Protein 3KB5 (pdb70)

Radius of gyration: 15.53 Å; Cα contacts (8 Å, |Δi|>4): 488; chains: 1; bounding box: 46×31×32 Å

Secondary structure (DSSP, 8-state):
-HHHHHHSPSBP---B-TTTS-TTEEEETTTTEEEE--S--PPP-S-TTS-SSS-EEEBS--B-SSEEEEEEE-TT-SSEEEEEEETTS--SSS---SGGGTEEEEEEETTTEEEE--SSSSPEE----SS--SEEEEEEETTTTEEEEEE--STT--EEEEEE-SPPPS-EEEEEE----TTTTT---EEE-

Foldseek 3Di:
DLVVLVVADDADDWFWDPLAAAQQKDADDRRFKIFGNPDDRDQRDPDQSHAHPFRKTWTPDKAFAAKHKWKKFQAQQAKKKWFKFAPPAGRYDDDQQEVVRGHWIWMGHRSAWIFTRYHDPDTHTWDCDDDNARMKMWMDHQVQQKIWIWRCNDVRDTHTTDMDRDHHHDIITTMIGQGDCVVVSRGDMMGID

CATH classification: 2.60.120.920

Structure (mmCIF, N/CA/C/O backbone):
data_3KB5
#
_entry.id   3KB5
#
_cell.length_a   153.747
_cell.length_b   35.937
_cell.length_c   33.200
_cell.angle_alpha   90.00
_cell.angle_beta   99.87
_cell.angle_gamma   90.00
#
_symmetry.space_group_name_H-M   'C 1 2 1'
#
loop_
_entity.id
_entity.type
_entity.pdbx_description
1 polymer 'Tripartite motif-containing protein 72'
2 water water
#
loop_
_atom_site.group_PDB
_atom_site.id
_atom_site.type_symbol
_atom_site.label_atom_id
_atom_site.label_alt_id
_atom_site.label_comp_id
_atom_site.label_asym_id
_atom_site.label_entity_id
_atom_site.label_seq_id
_atom_site.pdbx_PDB_ins_code
_atom_site.Cartn_x
_atom_site.Cartn_y
_atom_site.Cartn_z
_atom_site.occupancy
_atom_site.B_iso_or_equiv
_atom_site.auth_seq_id
_atom_site.auth_comp_id
_atom_site.auth_asym_id
_atom_site.auth_atom_id
_atom_site.pdbx_PDB_model_num
ATOM 1 N N . ARG A 1 1 ? -0.625 8.852 5.463 1.00 54.53 278 ARG A N 1
ATOM 2 C CA . ARG A 1 1 ? 0.599 8.270 6.084 1.00 54.40 278 ARG A CA 1
ATOM 3 C C . ARG A 1 1 ? 0.271 6.979 6.826 1.00 54.46 278 ARG A C 1
ATOM 4 O O . ARG A 1 1 ? 1.103 6.076 6.922 1.00 54.15 278 ARG A O 1
ATOM 12 N N . LYS A 1 2 ? -0.949 6.900 7.345 1.00 52.52 279 LYS A N 1
ATOM 13 C CA . LYS A 1 2 ? -1.398 5.727 8.081 1.00 53.03 279 LYS A CA 1
ATOM 14 C C . LYS A 1 2 ? -1.608 4.537 7.146 1.00 52.36 279 LYS A C 1
ATOM 15 O O . LYS A 1 2 ? -1.339 3.394 7.515 1.00 52.32 279 LYS A O 1
ATOM 21 N N . MET A 1 3 ? -2.090 4.811 5.936 1.00 53.90 280 MET A N 1
ATOM 22 C CA . MET A 1 3 ? -2.329 3.759 4.949 1.00 52.95 280 MET A CA 1
ATOM 23 C C . MET A 1 3 ? -1.028 3.097 4.507 1.00 51.45 280 MET A C 1
ATOM 24 O O . MET A 1 3 ? -0.921 1.870 4.495 1.00 50.63 280 MET A O 1
ATOM 29 N N . PHE A 1 4 ? -0.048 3.916 4.136 1.00 50.05 281 PHE A N 1
ATOM 30 C CA . PHE A 1 4 ? 1.250 3.410 3.702 1.00 48.17 281 PHE A CA 1
ATOM 31 C C . PHE A 1 4 ? 1.766 2.374 4.690 1.00 47.05 281 PHE A C 1
ATOM 32 O O . PHE A 1 4 ? 2.157 1.271 4.306 1.00 47.31 281 PHE A O 1
ATOM 40 N N . ARG A 1 5 ? 1.759 2.742 5.967 1.00 42.16 282 ARG A N 1
ATOM 41 C CA . ARG A 1 5 ? 2.225 1.863 7.032 1.00 41.21 282 ARG A CA 1
ATOM 42 C C . ARG A 1 5 ? 1.569 0.484 6.988 1.00 41.06 282 ARG A C 1
ATOM 43 O O . ARG A 1 5 ? 2.249 -0.537 7.096 1.00 40.20 282 ARG A O 1
ATOM 51 N N . ALA A 1 6 ? 0.250 0.458 6.819 1.00 50.27 283 ALA A N 1
ATOM 52 C CA . ALA A 1 6 ? -0.496 -0.798 6.779 1.00 50.29 283 ALA A CA 1
ATOM 53 C C . ALA A 1 6 ? -0.340 -1.570 5.472 1.00 50.23 283 ALA A C 1
ATOM 54 O O . ALA A 1 6 ? -0.413 -2.800 5.460 1.00 51.16 283 ALA A O 1
ATOM 56 N N . LEU A 1 7 ? -0.128 -0.851 4.375 1.00 44.36 284 LEU A N 1
ATOM 57 C CA . LEU A 1 7 ? 0.020 -1.482 3.069 1.00 43.06 284 LEU A CA 1
ATOM 58 C C . LEU A 1 7 ? 1.369 -2.172 2.878 1.00 41.87 284 LEU A C 1
ATOM 59 O O . LEU A 1 7 ? 1.553 -2.930 1.926 1.00 41.84 284 LEU A O 1
ATOM 64 N N . MET A 1 8 ? 2.308 -1.913 3.784 1.00 43.05 285 MET A N 1
ATOM 65 C CA . MET A 1 8 ? 3.635 -2.518 3.701 1.00 41.37 285 MET A CA 1
ATOM 66 C C . MET A 1 8 ? 3.625 -3.984 4.125 1.00 41.53 285 MET A C 1
ATOM 67 O O . MET A 1 8 ? 2.947 -4.361 5.082 1.00 43.20 285 MET A O 1
ATOM 72 N N . PRO A 1 9 ? 4.381 -4.833 3.415 1.00 36.96 286 PRO A N 1
ATOM 73 C CA . PRO A 1 9 ? 4.442 -6.258 3.748 1.00 36.74 286 PRO A CA 1
ATOM 74 C C . PRO A 1 9 ? 5.223 -6.486 5.040 1.00 36.54 286 PRO A C 1
ATOM 75 O O . PRO A 1 9 ? 5.841 -5.561 5.570 1.00 35.65 286 PRO A O 1
ATOM 79 N N . ALA A 1 10 ? 5.191 -7.717 5.542 1.00 34.52 287 ALA A N 1
ATOM 80 C CA . ALA A 1 10 ? 5.898 -8.060 6.770 1.00 34.27 287 ALA A CA 1
ATOM 81 C C . ALA A 1 10 ? 7.365 -7.648 6.666 1.00 33.21 287 ALA A C 1
ATOM 82 O O . ALA A 1 10 ? 7.968 -7.735 5.596 1.00 31.79 287 ALA A O 1
ATOM 84 N N . LEU A 1 11 ? 7.930 -7.205 7.784 1.00 31.76 288 LEU A N 1
ATOM 85 C CA . LEU A 1 11 ? 9.322 -6.767 7.834 1.00 30.37 288 LEU A CA 1
ATOM 86 C C . LEU A 1 11 ? 10.264 -7.873 7.360 1.00 29.10 288 LEU A C 1
ATOM 87 O O . LEU A 1 11 ? 10.203 -9.006 7.842 1.00 27.86 288 LEU A O 1
ATOM 92 N N . GLU A 1 12 ? 11.138 -7.541 6.415 1.00 28.16 289 GLU A N 1
ATOM 93 C CA . GLU A 1 12 ? 12.082 -8.512 5.879 1.00 27.98 289 GLU A CA 1
ATOM 94 C C . GLU A 1 12 ? 13.097 -8.916 6.944 1.00 28.36 289 GLU A C 1
ATOM 95 O O . GLU A 1 12 ? 13.583 -8.071 7.693 1.00 28.49 289 GLU A O 1
ATOM 101 N N . GLU A 1 13 ? 13.408 -10.206 7.014 1.00 31.22 290 GLU A N 1
ATOM 102 C CA . GLU A 1 13 ? 14.386 -10.699 7.976 1.00 32.05 290 GLU A CA 1
ATOM 103 C C . GLU A 1 13 ? 15.763 -10.596 7.330 1.00 29.88 290 GLU A C 1
ATOM 104 O O . GLU A 1 13 ? 16.114 -11.403 6.467 1.00 30.14 290 GLU A O 1
ATOM 110 N N . LEU A 1 14 ? 16.536 -9.595 7.738 1.00 21.78 291 LEU A N 1
ATOM 111 C CA . LEU A 1 14 ? 17.866 -9.394 7.179 1.00 19.48 291 LEU A CA 1
ATOM 112 C C . LEU A 1 14 ? 18.963 -9.412 8.235 1.00 17.05 291 LEU A C 1
ATOM 113 O O . LEU A 1 14 ? 18.722 -9.132 9.410 1.00 18.19 291 LEU A O 1
ATOM 118 N N . THR A 1 15 ? 20.172 -9.742 7.795 1.00 16.56 292 THR A N 1
ATOM 119 C CA . THR A 1 15 ? 21.340 -9.754 8.661 1.00 16.38 292 THR A CA 1
ATOM 120 C C . THR A 1 15 ? 22.523 -9.248 7.846 1.00 16.31 292 THR A C 1
ATOM 121 O O . THR A 1 15 ? 22.644 -9.540 6.656 1.00 16.97 292 THR A O 1
ATOM 125 N N . PHE A 1 16 ? 23.386 -8.465 8.481 1.00 16.62 293 PHE A N 1
ATOM 126 C CA . PHE A 1 16 ? 24.558 -7.947 7.790 1.00 16.86 293 PHE A CA 1
ATOM 127 C C . PHE A 1 16 ? 25.540 -9.093 7.549 1.00 17.57 293 PHE A C 1
ATOM 128 O O . PHE A 1 16 ? 25.807 -9.881 8.451 1.00 18.95 293 PHE A O 1
ATOM 136 N N . ASP A 1 17 ? 26.067 -9.180 6.333 1.00 17.00 294 ASP A N 1
ATOM 137 C CA . ASP A 1 17 ? 27.030 -10.221 5.966 1.00 17.66 294 ASP A CA 1
ATOM 138 C C . ASP A 1 17 ? 28.442 -9.745 6.328 1.00 17.14 294 ASP A C 1
ATOM 139 O O . ASP A 1 17 ? 29.022 -8.895 5.644 1.00 16.12 294 ASP A O 1
ATOM 144 N N . PRO A 1 18 ? 29.019 -10.294 7.408 1.00 19.42 295 PRO A N 1
ATOM 145 C CA . PRO A 1 18 ? 30.361 -9.904 7.848 1.00 20.36 295 PRO A CA 1
ATOM 146 C C . PRO A 1 18 ? 31.464 -10.073 6.806 1.00 20.98 295 PRO A C 1
ATOM 147 O O . PRO A 1 18 ? 32.416 -9.296 6.780 1.00 20.34 295 PRO A O 1
ATOM 151 N N . SER A 1 19 ? 31.338 -11.082 5.950 1.00 22.16 296 SER A N 1
ATOM 152 C CA . SER A 1 19 ? 32.360 -11.329 4.933 1.00 22.91 296 SER A CA 1
ATOM 153 C C . SER A 1 19 ? 32.369 -10.292 3.819 1.00 22.51 296 SER A C 1
ATOM 154 O O . SER A 1 19 ? 33.310 -10.233 3.031 1.00 24.41 296 SER A O 1
ATOM 157 N N . SER A 1 20 ? 31.324 -9.474 3.744 1.00 20.02 297 SER A N 1
ATOM 158 C CA . SER A 1 20 ? 31.249 -8.458 2.703 1.00 19.80 297 SER A CA 1
ATOM 159 C C . SER A 1 20 ? 31.642 -7.084 3.227 1.00 17.94 297 SER A C 1
ATOM 160 O O . SER A 1 20 ? 31.954 -6.180 2.448 1.00 16.71 297 SER A O 1
ATOM 163 N N . ALA A 1 21 ? 31.654 -6.942 4.548 1.00 17.05 298 ALA A N 1
ATOM 164 C CA . ALA A 1 21 ? 31.958 -5.661 5.181 1.00 16.94 298 ALA A CA 1
ATOM 165 C C . ALA A 1 21 ? 33.361 -5.101 4.990 1.00 17.85 298 ALA A C 1
ATOM 166 O O . ALA A 1 21 ? 34.353 -5.830 5.018 1.00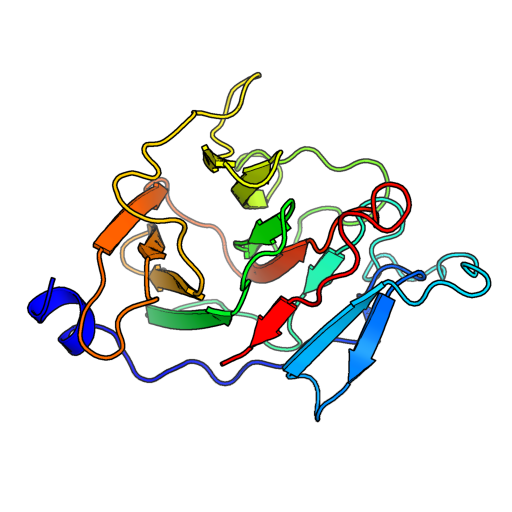 18.58 298 ALA A O 1
ATOM 168 N N . HIS A 1 22 ? 33.422 -3.786 4.800 1.00 17.76 299 HIS A N 1
ATOM 169 C CA . HIS A 1 22 ? 34.679 -3.062 4.665 1.00 18.18 299 HIS A CA 1
ATOM 170 C C . HIS A 1 22 ? 35.485 -3.438 5.913 1.00 19.00 299 HIS A C 1
ATOM 171 O O . HIS A 1 22 ? 34.916 -3.619 6.989 1.00 17.58 299 HIS A O 1
ATOM 178 N N . PRO A 1 23 ? 36.819 -3.555 5.791 1.00 19.52 300 PRO A N 1
ATOM 179 C CA . PRO A 1 23 ? 37.660 -3.924 6.938 1.00 21.89 300 PRO A CA 1
ATOM 180 C C . PRO A 1 23 ? 37.558 -3.085 8.214 1.00 20.85 300 PRO A C 1
ATOM 181 O O . PRO A 1 23 ? 37.860 -3.576 9.303 1.00 21.35 300 PRO A O 1
ATOM 185 N N . SER A 1 24 ? 37.139 -1.830 8.095 1.00 19.62 301 SER A N 1
ATOM 186 C CA . SER A 1 24 ? 37.020 -0.985 9.277 1.00 20.40 301 SER A CA 1
ATOM 187 C C . SER A 1 24 ? 35.736 -1.263 10.058 1.00 20.52 301 SER A C 1
ATOM 188 O O . SER A 1 24 ? 35.571 -0.789 11.178 1.00 21.56 301 SER A O 1
ATOM 191 N N . LEU A 1 25 ? 34.838 -2.053 9.479 1.00 21.54 302 LEU A N 1
ATOM 192 C CA . LEU A 1 25 ? 33.562 -2.339 10.127 1.00 20.86 302 LEU A CA 1
ATOM 193 C C . LEU A 1 25 ? 33.512 -3.583 10.997 1.00 21.24 302 LEU A C 1
ATOM 194 O O . LEU A 1 25 ? 34.263 -4.536 10.794 1.00 21.98 302 LEU A O 1
ATOM 199 N N . VAL A 1 26 ? 32.607 -3.559 11.970 1.00 18.95 303 VAL A N 1
ATOM 200 C CA . VAL A 1 26 ? 32.393 -4.689 12.862 1.00 19.70 303 VAL A CA 1
ATOM 201 C C . VAL A 1 26 ? 30.892 -4.919 12.962 1.00 19.72 303 VAL A C 1
ATOM 202 O O . VAL A 1 26 ? 30.125 -3.983 13.200 1.00 20.42 303 VAL A O 1
ATOM 206 N N . VAL A 1 27 ? 30.478 -6.163 12.751 1.00 19.69 304 VAL A N 1
ATOM 207 C CA . VAL A 1 27 ? 29.068 -6.534 12.812 1.00 20.57 304 VAL A CA 1
ATOM 208 C C . VAL A 1 27 ? 28.785 -7.196 14.154 1.00 20.49 304 VAL A C 1
ATOM 209 O O . VAL A 1 27 ? 29.561 -8.037 14.607 1.00 23.62 304 VAL A O 1
ATOM 213 N N . SER A 1 28 ? 27.677 -6.817 14.788 1.00 18.50 305 SER A N 1
ATOM 214 C CA . SER A 1 28 ? 27.309 -7.381 16.087 1.00 18.87 305 SER A CA 1
ATOM 215 C C . SER A 1 28 ? 25.796 -7.484 16.262 1.00 19.35 305 SER A C 1
ATOM 216 O O . SER A 1 28 ? 25.031 -7.235 15.325 1.00 18.73 305 SER A O 1
ATOM 219 N N . SER A 1 29 ? 25.373 -7.859 17.467 1.00 22.14 306 SER A N 1
ATOM 220 C CA . SER A 1 29 ? 23.953 -8.010 17.786 1.00 23.12 306 SER A CA 1
ATOM 221 C C . SER A 1 29 ? 23.248 -8.954 16.818 1.00 23.74 306 SER A C 1
ATOM 222 O O . 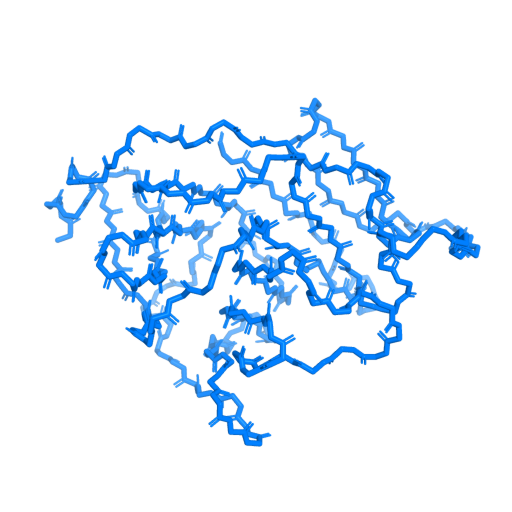SER A 1 29 ? 22.235 -8.601 16.216 1.00 21.60 306 SER A O 1
ATOM 225 N N . SER A 1 30 ? 23.794 -10.159 16.676 1.00 22.80 307 SER A N 1
ATOM 226 C CA . SER A 1 30 ? 23.223 -11.162 15.789 1.00 24.30 307 SER A CA 1
ATOM 227 C C . SER A 1 30 ? 23.018 -10.647 14.368 1.00 23.07 307 SER A C 1
ATOM 228 O O . SER A 1 30 ? 21.993 -10.920 13.743 1.00 25.30 307 SER A O 1
ATOM 231 N N . GLY A 1 31 ? 23.996 -9.896 13.870 1.00 20.83 308 GLY A N 1
ATOM 232 C CA . GLY A 1 31 ? 23.922 -9.380 12.516 1.00 18.92 308 GLY A CA 1
ATOM 233 C C . GLY A 1 31 ? 23.003 -8.199 12.276 1.00 18.40 308 GLY A C 1
ATOM 234 O O . GLY A 1 31 ? 22.715 -7.872 11.128 1.00 16.87 308 GLY A O 1
ATOM 235 N N . ARG A 1 32 ? 22.539 -7.555 13.342 1.00 18.13 309 ARG A N 1
ATOM 236 C CA . ARG A 1 32 ? 21.643 -6.415 13.185 1.00 17.11 309 ARG A CA 1
ATOM 237 C C . ARG A 1 32 ? 22.285 -5.063 13.473 1.00 17.86 309 ARG A C 1
ATOM 238 O O . ARG A 1 32 ? 21.621 -4.032 13.396 1.00 18.33 309 ARG A O 1
ATOM 246 N N . ARG A 1 33 ? 23.571 -5.062 13.803 1.00 17.15 310 ARG A N 1
ATOM 247 C CA . ARG A 1 33 ? 24.277 -3.813 14.080 1.00 17.44 310 ARG A CA 1
ATOM 248 C C . ARG A 1 33 ? 25.625 -3.791 13.378 1.00 17.63 310 ARG A C 1
ATOM 249 O O . ARG A 1 33 ? 26.327 -4.795 13.354 1.00 17.18 310 ARG A O 1
ATOM 257 N N . VAL A 1 34 ? 25.976 -2.651 12.791 1.00 16.20 311 VAL A N 1
ATOM 258 C CA . VAL A 1 34 ? 27.262 -2.510 12.112 1.00 15.57 311 VAL A CA 1
ATOM 259 C C . VAL A 1 34 ? 27.799 -1.104 12.355 1.00 17.35 311 VAL A C 1
ATOM 260 O O . VAL A 1 34 ? 27.034 -0.136 12.359 1.00 17.24 311 VAL A O 1
ATOM 264 N N . GLU A 1 35 ? 29.108 -0.986 12.569 1.00 16.47 312 GLU A N 1
ATOM 265 C CA . GLU A 1 35 ? 29.716 0.319 12.828 1.00 17.33 312 GLU A CA 1
ATOM 266 C C . GLU A 1 35 ? 31.217 0.264 12.610 1.00 18.84 312 GLU A C 1
ATOM 267 O O . GLU A 1 35 ? 31.801 -0.816 12.534 1.00 18.84 312 GLU A O 1
ATOM 273 N N . CYS A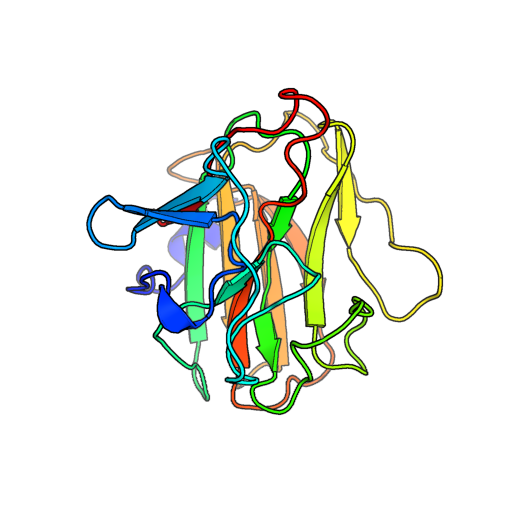 1 36 ? 31.838 1.433 12.523 1.00 22.07 313 CYS A N 1
ATOM 274 C CA . CYS A 1 36 ? 33.276 1.495 12.328 1.00 27.87 313 CYS A CA 1
ATOM 275 C C . CYS A 1 36 ? 33.990 1.219 13.639 1.00 31.39 313 CYS A C 1
ATOM 276 O O . CYS A 1 36 ? 33.679 1.825 14.665 1.00 31.39 313 CYS A O 1
ATOM 279 N N . SER A 1 37 ? 34.935 0.287 13.602 1.00 27.79 314 SER A N 1
ATOM 280 C CA . SER A 1 37 ? 35.721 -0.055 14.777 1.00 33.99 314 SER A CA 1
ATOM 281 C C . SER A 1 37 ? 37.022 0.727 14.660 1.00 36.67 314 SER A C 1
ATOM 282 O O . SER A 1 37 ? 37.877 0.395 13.838 1.00 37.95 314 SER A O 1
ATOM 285 N N . GLU A 1 38 ? 37.162 1.774 15.465 1.00 59.68 315 GLU A N 1
ATOM 286 C CA . GLU A 1 38 ? 38.367 2.593 15.431 1.00 61.53 315 GLU A CA 1
ATOM 287 C C . GLU A 1 38 ? 39.481 2.025 16.293 1.00 64.28 315 GLU A C 1
ATOM 288 O O . GLU A 1 38 ? 39.626 2.366 17.467 1.00 64.28 315 GLU A O 1
ATOM 294 N N . GLN A 1 39 ? 40.263 1.147 15.676 1.00 63.66 316 GLN A N 1
ATOM 295 C CA . GLN A 1 39 ? 41.388 0.487 16.319 1.00 67.20 316 GLN A CA 1
ATOM 296 C C . GLN A 1 39 ? 42.592 0.576 15.388 1.00 68.06 316 GLN A C 1
ATOM 297 O O . GLN A 1 39 ? 43.408 1.494 15.485 1.00 69.58 316 GLN A O 1
ATOM 303 N N . LYS A 1 40 ? 42.683 -0.390 14.481 1.00 64.54 317 LYS A N 1
ATOM 304 C CA . LYS A 1 40 ? 43.759 -0.465 13.505 1.00 64.43 317 LYS A CA 1
ATOM 305 C C . LYS A 1 40 ? 43.168 -1.078 12.240 1.00 62.43 317 LYS A C 1
ATOM 306 O O . LYS A 1 40 ? 43.143 -2.299 12.087 1.00 63.12 317 LYS A O 1
ATOM 312 N N . ALA A 1 41 ? 42.682 -0.224 11.344 1.00 56.17 318 ALA A N 1
ATOM 313 C CA . ALA A 1 41 ? 42.074 -0.670 10.094 1.00 53.28 318 ALA A CA 1
ATOM 314 C C . ALA A 1 41 ? 42.960 -1.652 9.332 1.00 50.88 318 ALA A C 1
ATOM 315 O O . ALA A 1 41 ? 43.975 -1.267 8.750 1.00 50.82 318 ALA A O 1
ATOM 317 N N . PRO A 1 42 ? 42.581 -2.940 9.325 1.00 40.73 319 PRO A N 1
ATOM 318 C CA . PRO A 1 42 ? 43.351 -3.973 8.626 1.00 38.54 319 PRO A CA 1
ATOM 319 C C . PRO A 1 42 ? 43.139 -3.916 7.114 1.00 36.37 319 PRO A C 1
ATOM 320 O O . PRO A 1 42 ? 42.185 -3.303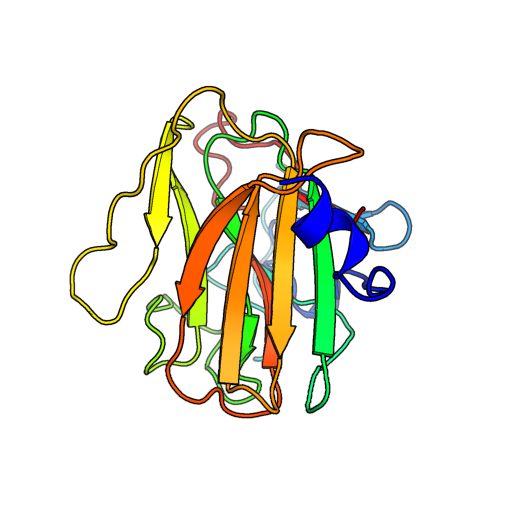 6.633 1.00 34.58 319 PRO A O 1
ATOM 324 N N . PRO A 1 43 ? 44.033 -4.552 6.343 1.00 35.26 320 PRO A N 1
ATOM 325 C CA . PRO A 1 43 ? 43.893 -4.543 4.885 1.00 33.12 320 PRO A CA 1
ATOM 326 C C . PRO A 1 43 ? 42.692 -5.379 4.448 1.00 30.42 320 PRO A C 1
ATOM 327 O O . PRO A 1 43 ? 42.285 -6.302 5.150 1.00 29.46 320 PRO A O 1
ATOM 331 N N . ALA A 1 44 ? 42.120 -5.048 3.295 1.00 32.18 321 ALA A N 1
ATOM 332 C CA . ALA A 1 44 ? 40.976 -5.793 2.785 1.00 30.31 321 ALA A CA 1
ATOM 333 C C . ALA A 1 44 ? 41.454 -7.136 2.249 1.00 29.53 321 ALA A C 1
ATOM 334 O O . ALA A 1 44 ? 42.606 -7.268 1.828 1.00 30.21 321 ALA A O 1
ATOM 336 N N . GLY A 1 45 ? 40.570 -8.128 2.273 1.00 29.31 322 GLY A N 1
ATOM 337 C CA . GLY A 1 45 ? 40.917 -9.440 1.762 1.00 29.58 322 GLY A CA 1
ATOM 338 C C . GLY A 1 45 ? 40.925 -9.431 0.245 1.00 30.25 322 GLY A C 1
ATOM 339 O O . GLY A 1 45 ? 40.713 -8.386 -0.376 1.00 30.40 322 GLY A O 1
ATOM 340 N N . GLU A 1 46 ? 41.154 -10.595 -0.355 1.00 28.94 323 GLU A N 1
ATOM 341 C CA . GLU A 1 46 ? 41.206 -10.720 -1.807 1.00 29.55 323 GLU A CA 1
ATOM 342 C C . GLU A 1 46 ? 39.879 -11.134 -2.437 1.00 29.07 323 GLU A C 1
ATOM 343 O O . GLU A 1 46 ? 39.798 -11.331 -3.649 1.00 29.51 323 GLU A O 1
ATOM 349 N N . ASP A 1 47 ? 38.848 -11.272 -1.611 1.00 28.01 324 ASP A N 1
ATOM 350 C CA . ASP A 1 47 ? 37.524 -11.650 -2.093 1.00 28.31 324 ASP A CA 1
ATOM 351 C C . ASP A 1 47 ? 36.828 -10.396 -2.616 1.00 27.93 324 ASP A C 1
ATOM 352 O O . ASP A 1 47 ? 36.681 -9.412 -1.888 1.00 25.98 324 ASP A O 1
ATOM 357 N N . PRO A 1 48 ? 36.405 -10.411 -3.891 1.00 26.59 325 PRO A N 1
ATOM 358 C CA . PRO A 1 48 ? 35.722 -9.262 -4.494 1.00 26.48 325 PRO A CA 1
ATOM 359 C C . PRO A 1 48 ? 34.354 -9.004 -3.868 1.00 25.59 325 PRO A C 1
ATOM 360 O O . PRO A 1 48 ? 33.713 -7.989 -4.147 1.00 24.46 325 PRO A O 1
ATOM 364 N N . ARG A 1 49 ? 33.909 -9.931 -3.024 1.00 22.09 326 ARG A N 1
ATOM 365 C CA . ARG A 1 49 ? 32.630 -9.793 -2.340 1.00 22.53 326 ARG A CA 1
ATOM 366 C C . ARG A 1 49 ? 32.742 -8.743 -1.237 1.00 20.49 326 ARG A C 1
ATOM 367 O O . ARG A 1 49 ? 31.734 -8.204 -0.782 1.00 19.78 326 ARG A O 1
ATOM 375 N N . GLN A 1 50 ? 33.968 -8.463 -0.807 1.00 21.11 327 GLN A N 1
ATOM 376 C CA . GLN A 1 50 ? 34.204 -7.495 0.258 1.00 19.77 327 GLN A CA 1
ATOM 377 C C . GLN A 1 50 ? 34.560 -6.101 -0.241 1.00 19.94 327 GLN A C 1
ATOM 378 O O . GLN A 1 50 ? 35.492 -5.923 -1.028 1.00 17.79 327 GLN A O 1
ATOM 384 N N . PHE A 1 51 ? 33.805 -5.109 0.219 1.00 17.32 328 PHE A N 1
ATOM 385 C CA . PHE A 1 51 ? 34.072 -3.721 -0.151 1.00 16.70 328 PHE A CA 1
ATOM 386 C C . PHE A 1 51 ? 35.435 -3.347 0.438 1.00 17.48 328 PHE A C 1
ATOM 387 O O . PHE A 1 51 ? 35.714 -3.659 1.597 1.00 17.67 328 PHE A O 1
ATOM 395 N N . ASP A 1 52 ? 36.281 -2.678 -0.345 1.00 19.76 329 ASP A N 1
ATOM 396 C CA . ASP A 1 52 ? 37.597 -2.286 0.154 1.00 20.78 329 ASP A CA 1
ATOM 397 C C . ASP A 1 52 ? 37.780 -0.770 0.261 1.00 20.78 329 ASP A C 1
ATOM 398 O O . ASP A 1 52 ? 38.622 -0.294 1.021 1.00 22.01 329 ASP A O 1
ATOM 403 N N . LYS A 1 53 ? 36.981 -0.011 -0.485 1.00 20.10 330 LYS A N 1
ATOM 404 C CA . LYS A 1 53 ? 37.064 1.449 -0.434 1.00 21.74 330 LYS A CA 1
ATOM 405 C C . LYS A 1 53 ? 35.793 2.048 0.172 1.00 21.17 330 LYS A C 1
ATOM 406 O O . LYS A 1 53 ? 35.857 2.921 1.040 1.00 22.94 330 LYS A O 1
ATOM 412 N N . ALA A 1 54 ? 34.639 1.593 -0.298 1.00 20.94 331 ALA A N 1
ATOM 413 C CA . ALA A 1 54 ? 33.375 2.079 0.241 1.00 20.12 331 ALA A CA 1
ATOM 414 C C . ALA A 1 54 ? 33.230 1.425 1.612 1.00 20.40 331 ALA A C 1
ATOM 415 O O . ALA A 1 54 ? 33.407 0.214 1.740 1.00 18.76 331 ALA A O 1
ATOM 417 N N . VAL A 1 55 ? 32.927 2.217 2.635 1.00 18.66 332 VAL A N 1
ATOM 418 C CA . VAL A 1 55 ? 32.772 1.680 3.985 1.00 18.30 332 VAL A CA 1
ATOM 419 C C . VAL A 1 55 ? 31.346 1.158 4.074 1.00 17.26 332 VAL A C 1
ATOM 420 O O . VAL A 1 55 ? 30.487 1.735 4.751 1.00 18.06 332 VAL A O 1
ATOM 424 N N . ALA A 1 56 ? 31.118 0.045 3.388 1.00 17.15 333 ALA A N 1
ATOM 425 C CA . ALA A 1 56 ? 29.795 -0.547 3.308 1.00 16.07 333 ALA A CA 1
ATOM 426 C C . ALA A 1 56 ? 29.735 -2.028 3.618 1.00 16.64 333 ALA A C 1
ATOM 427 O O . ALA A 1 56 ? 30.753 -2.684 3.852 1.00 15.88 333 ALA A O 1
ATOM 429 N N . VAL A 1 57 ? 28.511 -2.542 3.600 1.00 16.28 334 VAL A N 1
ATOM 430 C CA . VAL A 1 57 ? 28.247 -3.942 3.868 1.00 15.36 334 VAL A CA 1
ATOM 431 C C . VAL A 1 57 ? 26.905 -4.274 3.214 1.00 14.75 334 VAL A C 1
ATOM 432 O O . VAL A 1 57 ? 26.084 -3.386 3.012 1.00 14.86 334 VAL A O 1
ATOM 436 N N . VAL A 1 58 ? 26.697 -5.530 2.831 1.00 14.55 335 VAL A N 1
ATOM 437 C CA . VAL A 1 58 ? 25.407 -5.920 2.274 1.00 14.02 335 VAL A CA 1
ATOM 438 C C . VAL A 1 58 ? 24.819 -6.959 3.217 1.00 14.21 335 VAL A C 1
ATOM 439 O O . VAL A 1 58 ? 25.503 -7.446 4.116 1.00 15.62 335 VAL A O 1
ATOM 443 N N . ALA A 1 59 ? 23.544 -7.271 3.034 1.00 14.40 336 ALA A N 1
ATOM 444 C CA . ALA A 1 59 ? 22.895 -8.288 3.861 1.00 14.53 336 ALA A CA 1
ATOM 445 C C . ALA A 1 59 ? 23.251 -9.653 3.283 1.00 15.91 336 ALA A C 1
ATOM 446 O O . ALA A 1 59 ? 23.721 -9.746 2.151 1.00 17.09 336 ALA A O 1
ATOM 448 N N . HIS A 1 60 ? 23.037 -10.701 4.074 1.00 17.81 337 HIS A N 1
ATOM 449 C CA . HIS A 1 60 ? 23.286 -12.073 3.629 1.00 19.25 337 HIS A CA 1
ATOM 450 C C . HIS A 1 60 ? 22.235 -12.426 2.581 1.00 19.96 337 HIS A C 1
ATOM 451 O O . HIS A 1 60 ? 22.492 -13.208 1.658 1.00 20.68 337 HIS A O 1
ATOM 458 N N . GLN A 1 61 ? 21.043 -11.860 2.760 1.00 17.27 338 GLN A N 1
ATOM 459 C CA . GLN A 1 61 ? 19.889 -12.131 1.909 1.00 17.61 338 GLN A CA 1
ATOM 460 C C . GLN A 1 61 ? 19.808 -11.424 0.561 1.00 21.05 338 GLN A C 1
ATOM 461 O O . GLN A 1 61 ? 19.742 -10.195 0.478 1.00 20.57 338 GLN A O 1
ATOM 467 N N . GLN A 1 62 ? 19.777 -12.224 -0.497 1.00 24.65 339 GLN A N 1
ATOM 468 C CA . GLN A 1 62 ? 19.677 -11.714 -1.854 1.00 27.98 339 GLN A CA 1
ATOM 469 C C . GLN A 1 62 ? 18.191 -11.643 -2.202 1.00 28.85 339 GLN A C 1
ATOM 470 O O . GLN A 1 62 ? 17.409 -12.504 -1.793 1.00 30.15 339 GLN A O 1
ATOM 476 N N . LEU A 1 63 ? 17.795 -10.612 -2.939 1.00 21.86 340 LEU A N 1
ATOM 477 C CA . LEU A 1 63 ? 16.399 -10.451 -3.328 1.00 22.35 340 LEU A CA 1
ATOM 478 C C . LEU A 1 63 ? 16.313 -10.522 -4.850 1.00 23.66 340 LEU A C 1
ATOM 479 O O . LEU A 1 63 ? 17.084 -9.862 -5.549 1.00 21.03 340 LEU A O 1
ATOM 484 N N . SER A 1 64 ? 15.384 -11.331 -5.359 1.00 29.22 341 SER A N 1
ATOM 485 C CA . SER A 1 64 ? 15.233 -11.507 -6.803 1.00 31.03 341 SER A CA 1
ATOM 486 C C . SER A 1 64 ? 13.833 -11.244 -7.352 1.00 33.45 341 SER A C 1
ATOM 487 O O . SER A 1 64 ? 13.685 -10.846 -8.507 1.00 34.10 341 SER A O 1
ATOM 490 N N . GLU A 1 65 ? 12.806 -11.475 -6.543 1.00 26.98 342 GLU A N 1
ATOM 491 C CA . GLU A 1 65 ? 11.436 -11.240 -6.993 1.00 29.56 342 GLU A CA 1
ATOM 492 C C . GLU A 1 65 ? 10.513 -10.903 -5.831 1.00 29.04 342 GLU A C 1
ATOM 493 O O . GLU A 1 65 ? 10.912 -10.984 -4.669 1.00 28.70 342 GLU A O 1
ATOM 499 N N . GLY A 1 66 ? 9.283 -10.511 -6.154 1.00 32.54 343 GLY A N 1
ATOM 500 C CA . GLY A 1 66 ? 8.307 -10.175 -5.130 1.00 31.73 343 GLY A CA 1
ATOM 501 C C . GLY A 1 66 ? 8.466 -8.802 -4.504 1.00 31.09 343 GLY A C 1
ATOM 502 O O . GLY A 1 66 ? 9.239 -7.972 -4.984 1.00 30.29 343 GLY A O 1
ATOM 503 N N . GLU A 1 67 ? 7.717 -8.565 -3.429 1.00 33.71 344 GLU A N 1
ATOM 504 C CA . GLU A 1 67 ? 7.763 -7.298 -2.708 1.00 33.32 344 GLU A CA 1
ATOM 505 C C . GLU A 1 67 ? 8.502 -7.507 -1.390 1.00 31.98 344 GLU A C 1
ATOM 506 O O . GLU A 1 67 ? 8.388 -8.562 -0.766 1.00 31.02 344 GLU A O 1
ATOM 512 N N . HIS A 1 68 ? 9.259 -6.499 -0.971 1.00 26.95 345 HIS A N 1
ATOM 513 C CA . HIS A 1 68 ? 10.022 -6.585 0.269 1.00 24.63 345 HIS A CA 1
ATOM 514 C C . HIS A 1 68 ? 10.051 -5.234 0.967 1.00 22.08 345 HIS A C 1
ATOM 515 O O . HIS A 1 68 ? 10.023 -4.191 0.317 1.00 24.65 345 HIS A O 1
ATOM 522 N N . TYR A 1 69 ? 10.099 -5.260 2.292 1.00 20.69 346 TYR A N 1
ATOM 523 C CA . TYR A 1 69 ? 10.148 -4.037 3.083 1.00 20.01 346 TYR A CA 1
ATOM 524 C C . TYR A 1 69 ? 11.031 -4.237 4.309 1.00 20.38 346 TYR A C 1
ATOM 525 O O . TYR A 1 69 ? 10.883 -5.212 5.039 1.00 21.03 346 TYR A O 1
ATOM 534 N N . TRP A 1 70 ? 11.971 -3.326 4.527 1.00 18.30 347 TRP A N 1
ATOM 535 C CA . TRP A 1 70 ? 12.817 -3.416 5.705 1.00 18.05 347 TRP A CA 1
ATOM 536 C C . TRP A 1 70 ? 13.064 -2.021 6.254 1.00 17.16 347 TRP A C 1
ATOM 537 O O . TRP A 1 70 ? 12.854 -1.025 5.554 1.00 18.99 347 TRP A O 1
ATOM 548 N N . GLU A 1 71 ? 13.472 -1.951 7.517 1.00 16.25 348 GLU A N 1
ATOM 549 C CA . GLU A 1 71 ? 13.722 -0.667 8.158 1.00 16.17 348 GLU A CA 1
ATOM 550 C C . GLU A 1 71 ? 15.111 -0.603 8.768 1.00 14.69 348 GLU A C 1
ATOM 551 O O . GLU A 1 71 ? 15.653 -1.600 9.250 1.00 15.82 348 GLU A O 1
ATOM 557 N N . VAL A 1 72 ? 15.679 0.592 8.750 1.00 14.62 349 VAL A N 1
ATOM 558 C CA . VAL A 1 72 ? 17.008 0.800 9.288 1.00 13.94 349 VAL A CA 1
ATOM 559 C C . VAL A 1 72 ? 16.998 1.990 10.229 1.00 14.74 349 VAL A C 1
ATOM 560 O O . VAL A 1 72 ? 16.551 3.078 9.853 1.00 14.88 349 VAL A O 1
ATOM 564 N N . ASP A 1 73 ? 17.462 1.781 11.456 1.00 14.68 350 ASP A N 1
ATOM 565 C CA . ASP A 1 73 ? 17.555 2.880 12.409 1.00 14.83 350 ASP A CA 1
ATOM 566 C C . ASP A 1 73 ? 18.871 3.594 12.134 1.00 14.62 350 ASP A C 1
ATOM 567 O O . ASP A 1 73 ? 19.942 2.968 12.107 1.00 15.65 350 ASP A O 1
ATOM 572 N N . VAL A 1 74 ? 18.782 4.902 11.909 1.00 14.82 351 VAL A N 1
ATOM 573 C CA . VAL A 1 74 ? 19.961 5.713 11.640 1.00 15.08 351 VAL A CA 1
ATOM 574 C C . VAL A 1 74 ? 20.210 6.680 12.791 1.00 15.39 351 VAL A C 1
ATOM 575 O O . VAL A 1 74 ? 21.319 7.178 12.955 1.00 16.04 351 VAL A O 1
ATOM 579 N N . GLY A 1 75 ? 19.182 6.928 13.597 1.00 15.57 352 GLY A N 1
ATOM 580 C CA . GLY A 1 75 ? 19.335 7.839 14.718 1.00 16.83 352 GLY A CA 1
ATOM 581 C C . GLY A 1 75 ? 19.803 9.202 14.256 1.00 14.71 352 GLY A C 1
ATOM 582 O O . GLY A 1 75 ? 19.317 9.722 13.251 1.00 16.24 352 GLY A O 1
ATOM 583 N N . ASP A 1 76 ? 20.763 9.770 14.983 1.00 18.17 353 ASP A N 1
ATOM 584 C CA . ASP A 1 76 ? 21.305 11.080 14.648 1.00 18.46 353 ASP A CA 1
ATOM 585 C C . ASP A 1 76 ? 22.605 10.978 13.849 1.00 18.08 353 ASP A C 1
ATOM 586 O O . ASP A 1 76 ? 23.379 11.939 13.781 1.00 17.72 353 ASP A O 1
ATOM 591 N N . LYS A 1 77 ? 22.845 9.817 13.242 1.00 14.91 354 LYS A N 1
ATOM 592 C CA . LYS A 1 77 ? 24.048 9.607 12.436 1.00 15.72 354 LYS A CA 1
ATOM 593 C C . LYS A 1 77 ? 24.039 10.670 11.335 1.00 15.28 354 LYS A C 1
ATOM 594 O O . LYS A 1 77 ? 23.077 10.779 10.576 1.00 16.13 354 LYS A O 1
ATOM 600 N N . PRO A 1 78 ? 25.127 11.447 11.212 1.00 16.75 355 PRO A N 1
ATOM 601 C CA . PRO A 1 78 ? 25.178 12.502 10.195 1.00 17.76 355 PRO A CA 1
ATOM 602 C C . PRO A 1 78 ? 25.421 12.136 8.738 1.00 17.59 355 PRO A C 1
ATOM 603 O O . PRO A 1 78 ? 25.074 12.904 7.842 1.00 17.52 355 PRO A O 1
ATOM 607 N N . ARG A 1 79 ? 26.013 10.975 8.490 1.00 15.89 356 ARG A N 1
ATOM 608 C CA . ARG A 1 79 ? 26.310 10.574 7.121 1.00 16.00 356 ARG A CA 1
ATOM 609 C C . ARG A 1 79 ? 26.117 9.090 6.917 1.00 14.81 356 ARG A C 1
ATOM 610 O O . ARG A 1 79 ? 26.697 8.281 7.633 1.00 16.46 356 ARG A O 1
ATOM 618 N N . TRP A 1 80 ? 25.303 8.744 5.930 1.00 14.73 357 TRP A N 1
ATOM 619 C CA . TRP A 1 80 ? 25.027 7.349 5.619 1.00 13.63 357 TRP A CA 1
ATOM 620 C C . TRP A 1 80 ? 24.383 7.248 4.250 1.00 13.69 357 TRP A C 1
ATOM 621 O O . TRP A 1 80 ? 23.998 8.252 3.659 1.00 13.86 357 TRP A O 1
ATOM 632 N N . ALA A 1 81 ? 24.272 6.028 3.742 1.00 13.15 358 ALA A N 1
ATOM 633 C CA . ALA A 1 81 ? 23.625 5.795 2.461 1.00 12.28 358 ALA A CA 1
ATOM 634 C C . ALA A 1 81 ? 22.971 4.430 2.562 1.00 14.08 358 ALA A C 1
ATOM 635 O O . ALA A 1 81 ? 23.551 3.506 3.137 1.00 13.79 358 ALA A O 1
ATOM 637 N N . LEU A 1 82 ? 21.758 4.319 2.031 1.00 11.97 359 LEU A N 1
ATOM 638 C CA . LEU A 1 82 ? 21.003 3.077 2.092 1.00 12.44 359 LEU A CA 1
ATOM 639 C C . LEU A 1 82 ? 20.324 2.792 0.768 1.00 12.98 359 LEU A C 1
ATOM 640 O O . LEU A 1 82 ? 19.948 3.709 0.043 1.00 12.66 359 LEU A O 1
ATOM 645 N N . GLY A 1 83 ? 20.148 1.512 0.459 1.00 12.63 360 GLY A N 1
ATOM 646 C CA . GLY A 1 83 ? 19.464 1.161 -0.773 1.00 13.23 360 GLY A CA 1
ATOM 647 C C . GLY A 1 83 ? 19.759 -0.276 -1.122 1.00 14.04 360 GLY A C 1
ATOM 648 O O . GLY A 1 83 ? 19.719 -1.134 -0.249 1.00 13.05 360 GLY A O 1
ATOM 649 N N . VAL A 1 84 ? 20.028 -0.536 -2.397 1.00 13.77 361 VAL A N 1
ATOM 650 C CA . VAL A 1 84 ? 20.378 -1.889 -2.827 1.00 13.82 361 VAL A CA 1
ATOM 651 C C . VAL A 1 84 ? 21.504 -1.799 -3.831 1.00 14.97 361 VAL A C 1
ATOM 652 O O . VAL A 1 84 ? 21.732 -0.748 -4.436 1.00 14.70 361 VAL A O 1
ATOM 656 N N . ILE A 1 85 ? 22.224 -2.905 -3.983 1.00 16.70 362 ILE A N 1
ATOM 657 C CA . ILE A 1 85 ? 23.308 -2.982 -4.947 1.00 15.50 362 ILE A CA 1
ATOM 658 C C . ILE A 1 85 ? 23.054 -4.229 -5.783 1.00 16.42 362 ILE A C 1
ATOM 659 O O . ILE A 1 85 ? 22.717 -5.275 -5.244 1.00 17.87 362 ILE A O 1
ATOM 664 N N . ALA A 1 86 ? 23.177 -4.095 -7.100 1.00 16.15 363 ALA A N 1
ATOM 665 C CA . ALA A 1 86 ? 22.975 -5.228 -8.004 1.00 17.51 363 ALA A CA 1
ATOM 666 C C . ALA A 1 86 ? 24.020 -6.295 -7.698 1.00 17.57 363 ALA A C 1
ATOM 667 O O . ALA A 1 86 ? 25.159 -5.977 -7.368 1.00 18.13 363 ALA A O 1
ATOM 669 N N . ALA A 1 87 ? 23.634 -7.560 -7.822 1.00 20.04 364 ALA A N 1
ATOM 670 C CA . ALA A 1 87 ? 24.552 -8.660 -7.549 1.00 21.35 364 ALA A CA 1
ATOM 671 C C . ALA A 1 87 ? 25.767 -8.660 -8.472 1.00 22.95 364 ALA A C 1
ATOM 672 O O . ALA A 1 87 ? 26.851 -9.088 -8.076 1.00 23.52 364 ALA A O 1
ATOM 674 N N . GLU A 1 88 ? 25.586 -8.172 -9.696 1.00 25.62 365 GLU A N 1
ATOM 675 C CA . GLU A 1 88 ? 26.663 -8.124 -10.685 1.00 27.92 365 GLU A CA 1
ATOM 676 C C . GLU A 1 88 ? 27.480 -6.834 -10.616 1.00 27.09 365 GLU A C 1
ATOM 677 O O . GLU A 1 88 ? 28.435 -6.654 -11.373 1.00 26.83 365 GLU A O 1
ATOM 683 N N . ALA A 1 89 ? 27.103 -5.933 -9.715 1.00 21.42 366 ALA A N 1
ATOM 684 C CA . ALA A 1 89 ? 27.809 -4.665 -9.589 1.00 20.48 366 ALA A CA 1
ATOM 685 C C . ALA A 1 89 ? 29.151 -4.811 -8.876 1.00 20.05 366 ALA A C 1
ATOM 686 O O . ALA A 1 89 ? 29.307 -5.646 -7.978 1.00 18.68 366 ALA A O 1
ATOM 688 N N . PRO A 1 90 ? 30.147 -4.006 -9.282 1.00 20.95 367 PRO A N 1
ATOM 689 C CA . PRO A 1 90 ? 31.472 -4.061 -8.661 1.00 21.13 367 PRO A CA 1
ATOM 690 C C . PRO A 1 90 ? 31.441 -3.497 -7.243 1.00 20.46 367 PRO A C 1
ATOM 691 O O . PRO A 1 90 ? 30.741 -2.522 -6.972 1.00 21.20 367 PRO A O 1
ATOM 695 N N . ARG A 1 91 ? 32.185 -4.128 -6.339 1.00 19.37 368 ARG A N 1
ATOM 696 C CA . ARG A 1 91 ? 32.253 -3.690 -4.948 1.00 19.58 368 ARG A CA 1
ATOM 697 C C . ARG A 1 91 ? 33.660 -3.237 -4.585 1.00 19.54 368 ARG A C 1
ATOM 698 O O . ARG A 1 91 ? 33.903 -2.758 -3.475 1.00 18.90 368 ARG A O 1
ATOM 706 N N . ARG A 1 92 ? 34.589 -3.392 -5.524 1.00 21.18 369 ARG A N 1
ATOM 707 C CA . ARG A 1 92 ? 35.977 -3.021 -5.278 1.00 22.73 369 ARG A CA 1
ATOM 708 C C . ARG A 1 92 ? 36.361 -1.682 -5.898 1.00 20.76 369 ARG A C 1
ATOM 709 O O . ARG A 1 92 ? 35.896 -1.324 -6.984 1.00 22.65 369 ARG A O 1
ATOM 717 N N . GLY A 1 93 ? 37.214 -0.950 -5.192 1.00 21.09 370 GLY A N 1
ATOM 718 C CA . GLY A 1 93 ? 37.657 0.345 -5.666 1.00 23.70 370 GLY A CA 1
ATOM 719 C C . GLY A 1 93 ? 36.649 1.424 -5.332 1.00 24.58 370 GLY A C 1
ATOM 720 O O . GLY A 1 93 ? 35.659 1.167 -4.648 1.00 24.99 370 GLY A O 1
ATOM 721 N N . ARG A 1 94 ? 36.902 2.635 -5.808 1.00 27.04 371 ARG A N 1
ATOM 722 C CA . ARG A 1 94 ? 36.001 3.749 -5.563 1.00 28.83 371 ARG A CA 1
ATOM 723 C C . ARG A 1 94 ? 34.726 3.465 -6.350 1.00 27.43 371 ARG A C 1
ATOM 724 O O . ARG A 1 94 ? 34.778 3.223 -7.555 1.00 28.61 371 ARG A O 1
ATOM 732 N N . LEU A 1 95 ? 33.587 3.482 -5.669 1.00 24.96 372 LEU A N 1
ATOM 733 C CA . LEU A 1 95 ? 32.318 3.197 -6.325 1.00 24.28 372 LEU A CA 1
ATOM 734 C C . LEU A 1 95 ? 31.571 4.441 -6.783 1.00 23.48 372 LEU A C 1
ATOM 735 O O . LEU A 1 95 ? 31.701 5.512 -6.190 1.00 23.79 372 LEU A O 1
ATOM 740 N N . HIS A 1 96 ? 30.793 4.286 -7.851 1.00 20.97 373 HIS A N 1
ATOM 741 C CA . HIS A 1 96 ? 30.002 5.381 -8.399 1.00 20.56 373 HIS A CA 1
ATOM 742 C C . HIS A 1 96 ? 28.535 5.103 -8.103 1.00 18.46 373 HIS A C 1
ATOM 743 O O . HIS A 1 96 ? 27.940 4.187 -8.671 1.00 19.63 373 HIS A O 1
ATOM 750 N N . ALA A 1 97 ? 27.961 5.910 -7.216 1.00 19.61 374 ALA A N 1
ATOM 751 C CA . ALA A 1 97 ? 26.575 5.740 -6.801 1.00 18.96 374 ALA A CA 1
ATOM 752 C C . ALA A 1 97 ? 25.534 6.248 -7.790 1.00 18.41 374 ALA A C 1
ATOM 753 O O . ALA A 1 97 ? 24.939 7.311 -7.599 1.00 16.98 374 ALA A O 1
ATOM 755 N N . VAL A 1 98 ? 25.327 5.480 -8.853 1.00 17.91 375 VAL A N 1
ATOM 756 C CA . VAL A 1 98 ? 24.329 5.796 -9.865 1.00 17.15 375 VAL A CA 1
ATOM 757 C C . VAL A 1 98 ? 23.698 4.476 -10.283 1.00 18.76 375 VAL A C 1
ATOM 758 O O . VAL A 1 98 ? 24.372 3.441 -10.346 1.00 17.21 375 VAL A O 1
ATOM 762 N N . PRO A 1 99 ? 22.389 4.487 -10.561 1.00 17.95 376 PRO A N 1
ATOM 763 C CA . PRO A 1 99 ? 21.671 3.276 -10.965 1.00 18.80 376 PRO A CA 1
ATOM 764 C C . PRO A 1 99 ? 22.326 2.476 -12.091 1.00 18.11 376 PRO A C 1
ATOM 765 O O . PRO A 1 99 ? 22.363 1.242 -12.042 1.00 19.14 376 PRO A O 1
ATOM 769 N N . SER A 1 100 ? 22.838 3.172 -13.100 1.00 18.35 377 SER A N 1
ATOM 770 C CA . SER A 1 100 ? 23.463 2.489 -14.231 1.00 18.80 377 SER A CA 1
ATOM 771 C C . SER A 1 100 ? 24.596 1.559 -13.819 1.00 20.16 377 SER A C 1
ATOM 772 O O . SER A 1 100 ? 24.840 0.543 -14.479 1.00 20.80 377 SER A O 1
ATOM 775 N N . GLN A 1 101 ? 25.281 1.888 -12.728 1.00 19.26 378 GLN A N 1
ATOM 776 C CA . GLN A 1 101 ? 26.381 1.047 -12.280 1.00 20.23 378 GLN A CA 1
ATOM 777 C C . GLN A 1 101 ? 26.011 0.095 -11.150 1.00 20.95 378 GLN A C 1
ATOM 778 O O . GLN A 1 101 ? 26.882 -0.465 -10.483 1.00 22.20 378 GLN A O 1
ATOM 784 N N . GLY A 1 102 ? 24.709 -0.074 -10.936 1.00 18.53 379 GLY A N 1
ATOM 785 C CA . GLY A 1 102 ? 24.228 -1.015 -9.941 1.00 18.17 379 GLY A CA 1
ATOM 786 C C . GLY A 1 102 ? 23.942 -0.556 -8.525 1.00 16.02 379 GLY A C 1
ATOM 787 O O . GLY A 1 102 ? 23.746 -1.388 -7.642 1.00 16.98 379 GLY A O 1
ATOM 788 N N . LEU A 1 103 ? 23.906 0.750 -8.295 1.00 16.27 380 LEU A N 1
ATOM 789 C CA . LEU A 1 103 ? 23.635 1.262 -6.957 1.00 15.46 380 LEU A CA 1
ATOM 790 C C . LEU A 1 103 ? 22.417 2.167 -6.979 1.00 16.11 380 LEU A C 1
ATOM 791 O O . LEU A 1 103 ? 22.340 3.081 -7.794 1.00 16.48 380 LEU A O 1
ATOM 796 N N . TRP A 1 104 ? 21.465 1.890 -6.093 1.00 14.33 381 TRP A N 1
ATOM 797 C CA . TRP A 1 104 ? 20.231 2.676 -5.982 1.00 15.49 381 TRP A CA 1
ATOM 798 C C . TRP A 1 104 ? 20.196 3.139 -4.538 1.00 13.57 381 TRP A C 1
ATOM 799 O O . TRP A 1 104 ? 19.780 2.398 -3.649 1.00 14.35 381 TRP A O 1
ATOM 810 N N . LEU A 1 105 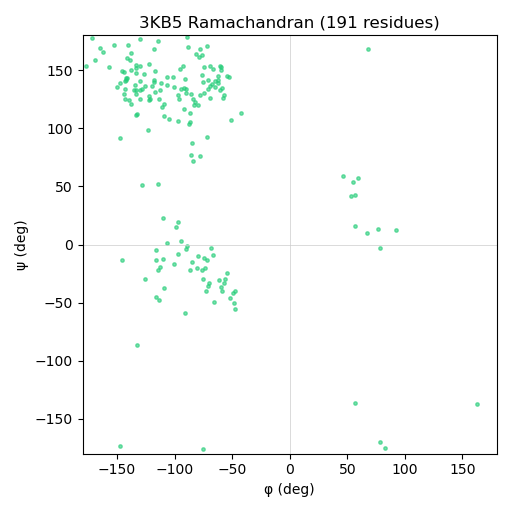? 20.622 4.377 -4.303 1.00 14.30 382 LEU A N 1
ATOM 811 C CA . LEU A 1 105 ? 20.725 4.864 -2.937 1.00 13.99 382 LEU A CA 1
ATOM 812 C C . LEU A 1 105 ? 20.109 6.195 -2.588 1.00 15.51 382 LEU A C 1
ATOM 813 O O . LEU A 1 105 ? 19.983 7.081 -3.428 1.00 14.88 382 LEU A O 1
ATOM 818 N N . LEU A 1 106 ? 19.764 6.298 -1.309 1.00 14.66 383 LEU A N 1
ATOM 819 C CA . LEU A 1 106 ? 19.262 7.514 -0.686 1.00 14.97 383 LEU A CA 1
ATOM 820 C C . LEU A 1 106 ? 20.335 7.726 0.375 1.00 14.61 383 LEU A C 1
ATOM 821 O O . LEU A 1 106 ? 20.759 6.766 1.031 1.00 15.31 383 LEU A O 1
ATOM 826 N N . GLY A 1 107 ? 20.796 8.956 0.543 1.00 14.69 384 GLY A N 1
ATOM 827 C CA . GLY A 1 107 ? 21.812 9.193 1.549 1.00 15.63 384 GLY A CA 1
ATOM 828 C C . GLY A 1 107 ? 21.610 10.486 2.304 1.00 15.21 384 GLY A C 1
ATOM 829 O O . GLY A 1 107 ? 20.748 11.299 1.953 1.00 16.71 384 GLY A O 1
ATOM 830 N N . LEU A 1 108 ? 22.402 10.662 3.351 1.00 13.55 385 LEU A N 1
ATOM 831 C CA . LEU A 1 108 ? 22.363 11.868 4.169 1.00 15.49 385 LEU A CA 1
ATOM 832 C C . LEU A 1 108 ? 23.783 12.394 4.323 1.00 15.99 385 LEU A C 1
ATOM 833 O O . LEU A 1 108 ? 24.727 11.616 4.463 1.00 14.74 385 LEU A O 1
ATOM 838 N N . ARG A 1 109 ? 23.933 13.715 4.278 1.00 19.68 386 ARG A N 1
ATOM 839 C CA . ARG A 1 109 ? 25.235 14.350 4.455 1.00 23.66 386 ARG A CA 1
ATOM 840 C C . ARG A 1 109 ? 25.079 15.502 5.436 1.00 25.91 386 ARG A C 1
ATOM 841 O O . ARG A 1 109 ? 24.024 16.130 5.490 1.00 23.29 386 ARG A O 1
ATOM 849 N N . GLU A 1 110 ? 26.122 15.763 6.219 1.00 31.34 387 GLU A N 1
ATOM 850 C CA . GLU A 1 110 ? 26.110 16.850 7.198 1.00 33.47 387 GLU A CA 1
ATOM 851 C C . GLU A 1 110 ? 24.970 16.746 8.206 1.00 34.40 387 GLU A C 1
ATOM 852 O O . GLU A 1 110 ? 24.643 17.720 8.890 1.00 35.34 387 GLU A O 1
ATOM 858 N N . GLY A 1 111 ? 24.364 15.568 8.293 1.00 34.19 388 GLY A N 1
ATOM 859 C CA . GLY A 1 111 ? 23.269 15.367 9.221 1.00 33.99 388 GLY A CA 1
ATOM 860 C C . GLY A 1 111 ? 22.023 16.162 8.879 1.00 34.29 388 GLY A C 1
ATOM 861 O O . GLY A 1 111 ? 21.084 16.216 9.674 1.00 35.73 388 GLY A O 1
ATOM 862 N N . LYS A 1 112 ? 21.992 16.776 7.701 1.00 32.23 389 LYS A N 1
ATOM 863 C CA . LYS A 1 112 ? 20.819 17.553 7.325 1.00 32.30 389 LYS A CA 1
ATOM 864 C C . LYS A 1 112 ? 20.445 17.559 5.851 1.00 28.73 389 LYS A C 1
ATOM 865 O O . LYS A 1 112 ? 19.345 17.981 5.499 1.00 30.39 389 LYS A O 1
ATOM 871 N N . ILE A 1 113 ? 21.341 17.096 4.986 1.00 21.52 390 ILE A N 1
ATOM 872 C CA . ILE A 1 113 ? 21.035 17.076 3.562 1.00 19.66 390 ILE A CA 1
ATOM 873 C C . ILE A 1 113 ? 20.715 15.670 3.077 1.00 18.55 390 ILE A C 1
ATOM 874 O O . ILE A 1 113 ? 21.601 14.822 2.986 1.00 18.11 390 ILE A O 1
ATOM 879 N N . LEU A 1 114 ? 19.440 15.439 2.782 1.00 19.33 391 LEU A N 1
ATOM 880 C CA . LEU A 1 114 ? 18.962 14.151 2.291 1.00 19.87 391 LEU A CA 1
ATOM 881 C C . LEU A 1 114 ? 19.059 14.227 0.775 1.00 19.53 391 LEU A C 1
ATOM 882 O O . LEU A 1 114 ? 18.594 15.190 0.167 1.00 20.06 391 LEU A O 1
ATOM 887 N N . GLU A 1 115 ? 19.664 13.227 0.150 1.00 18.33 392 GLU A N 1
ATOM 888 C CA . GLU A 1 115 ? 19.797 13.278 -1.297 1.00 18.58 392 GLU A CA 1
ATOM 889 C C . GLU A 1 115 ? 19.619 11.929 -1.967 1.00 17.67 392 GLU A C 1
ATOM 890 O O . GLU A 1 115 ? 20.021 10.893 -1.436 1.00 18.68 392 GLU A O 1
ATOM 896 N N . ALA A 1 116 ? 18.989 11.954 -3.132 1.00 14.85 393 ALA A N 1
ATOM 897 C CA . ALA A 1 116 ? 18.767 10.737 -3.901 1.00 14.41 393 ALA A CA 1
ATOM 898 C C . ALA A 1 116 ? 19.883 10.658 -4.930 1.00 15.77 393 ALA A C 1
ATOM 899 O O . ALA A 1 116 ? 20.155 11.618 -5.660 1.00 16.46 393 ALA A O 1
ATOM 901 N N . HIS A 1 117 ? 20.550 9.513 -4.988 1.00 15.72 394 HIS A N 1
ATOM 902 C CA . HIS A 1 117 ? 21.639 9.360 -5.933 1.00 16.29 394 HIS A CA 1
ATOM 903 C C . HIS A 1 117 ? 21.115 8.922 -7.293 1.00 17.95 394 HIS A C 1
ATOM 904 O O . HIS A 1 117 ? 21.186 7.753 -7.679 1.00 16.93 394 HIS A O 1
ATOM 911 N N . VAL A 1 118 ? 20.553 9.902 -7.993 1.00 17.36 395 VAL A N 1
ATOM 912 C CA . VAL A 1 118 ? 19.972 9.712 -9.313 1.00 18.40 395 VAL A CA 1
ATOM 913 C C . VAL A 1 118 ? 21.038 9.637 -10.395 1.00 18.82 395 VAL A C 1
ATOM 914 O O . VAL A 1 118 ? 22.208 9.941 -10.162 1.00 19.86 395 VAL A O 1
ATOM 918 N N . GLU A 1 119 ? 20.619 9.223 -11.584 1.00 18.78 396 GLU A N 1
ATOM 919 C CA . GLU A 1 119 ? 21.532 9.113 -12.716 1.00 21.21 396 GLU A CA 1
ATOM 920 C C . GLU A 1 119 ? 21.860 10.535 -13.162 1.00 24.77 396 GLU A C 1
ATOM 921 O O . GLU A 1 119 ? 21.132 11.128 -13.956 1.00 27.38 396 GLU A O 1
ATOM 927 N N . ALA A 1 120 ? 22.946 11.076 -12.622 1.00 40.12 397 ALA A N 1
ATOM 928 C CA . ALA A 1 120 ? 23.393 12.428 -12.942 1.00 44.24 397 ALA A CA 1
ATOM 929 C C . ALA A 1 120 ? 24.762 12.636 -12.308 1.00 47.06 397 ALA A C 1
ATOM 930 O O . ALA A 1 120 ? 25.273 11.748 -11.627 1.00 48.28 397 ALA A O 1
ATOM 932 N N . LYS A 1 121 ? 25.358 13.804 -12.527 1.00 55.64 398 LYS A N 1
ATOM 933 C CA . LYS A 1 121 ? 26.670 14.077 -11.955 1.00 57.92 398 LYS A CA 1
ATOM 934 C C . LYS A 1 121 ? 26.543 14.595 -10.526 1.00 56.94 398 LYS A C 1
ATOM 935 O O . LYS A 1 121 ? 27.521 14.626 -9.779 1.00 58.83 398 LYS A O 1
ATOM 941 N N . GLU A 1 122 ? 25.332 14.998 -10.150 1.00 37.70 399 GLU A N 1
ATOM 942 C CA . GLU A 1 122 ? 25.082 15.504 -8.804 1.00 34.77 399 GLU A CA 1
ATOM 943 C C . GLU A 1 122 ? 23.806 14.929 -8.196 1.00 31.10 399 GLU A C 1
ATOM 944 O O . GLU A 1 122 ? 22.754 14.895 -8.838 1.00 30.10 399 GLU A O 1
ATOM 950 N N . PRO A 1 123 ? 23.887 14.460 -6.942 1.00 30.59 400 PRO A N 1
ATOM 951 C CA . PRO A 1 123 ? 22.714 13.892 -6.273 1.00 28.08 400 PRO A CA 1
ATOM 952 C C . PRO A 1 123 ? 21.594 14.924 -6.171 1.00 27.25 400 PRO A C 1
ATOM 953 O O . PRO A 1 123 ? 21.851 16.129 -6.143 1.00 27.67 400 PRO A O 1
ATOM 957 N N . ARG A 1 124 ? 20.354 14.451 -6.116 1.00 24.83 401 ARG A N 1
ATOM 958 C CA . ARG A 1 124 ? 19.208 15.346 -6.009 1.00 25.52 401 ARG A CA 1
ATOM 959 C C . ARG A 1 124 ? 18.847 15.589 -4.547 1.00 24.55 401 ARG A C 1
ATOM 960 O O . ARG A 1 124 ? 18.473 14.661 -3.830 1.00 22.16 401 ARG A O 1
ATOM 968 N N . ALA A 1 125 ? 18.959 16.842 -4.113 1.00 25.43 402 ALA A N 1
ATOM 969 C CA . ALA A 1 125 ? 18.632 17.204 -2.738 1.00 25.50 402 ALA A CA 1
ATOM 970 C C . ALA A 1 125 ? 17.128 17.089 -2.524 1.00 27.79 402 ALA A C 1
ATOM 971 O O . ALA A 1 125 ? 16.335 17.514 -3.368 1.00 27.51 402 ALA A O 1
ATOM 973 N N . LEU A 1 126 ? 16.741 16.514 -1.393 1.00 23.32 403 LEU A N 1
ATOM 974 C CA . LEU A 1 126 ? 15.333 16.330 -1.066 1.00 27.38 403 LEU A CA 1
ATOM 975 C C . LEU A 1 126 ? 14.964 17.165 0.158 1.00 32.91 403 LEU A C 1
ATOM 976 O O . LEU A 1 126 ? 15.828 17.791 0.772 1.00 31.32 403 LEU A O 1
ATOM 981 N N . ARG A 1 127 ? 13.681 17.164 0.508 1.00 50.98 404 ARG A N 1
ATOM 982 C CA . ARG A 1 127 ? 13.205 17.898 1.678 1.00 58.47 404 ARG A CA 1
ATOM 983 C C . ARG A 1 127 ? 13.263 16.988 2.902 1.00 61.85 404 ARG A C 1
ATOM 984 O O . ARG A 1 127 ? 12.835 15.835 2.845 1.00 62.45 404 ARG A O 1
ATOM 992 N N . SER A 1 128 ? 13.792 17.512 4.006 1.00 65.00 405 SER A N 1
ATOM 993 C CA . SER A 1 128 ? 13.917 16.745 5.243 1.00 68.45 405 SER A CA 1
ATOM 994 C C . SER A 1 128 ? 12.632 16.004 5.621 1.00 70.68 405 SER A C 1
ATOM 995 O O . SER A 1 128 ? 12.646 14.787 5.802 1.00 70.88 405 SER A O 1
ATOM 998 N N . PRO A 1 129 ? 11.503 16.724 5.749 1.00 72.94 406 PRO A N 1
ATOM 999 C CA . PRO A 1 129 ? 11.341 18.169 5.573 1.00 74.43 406 PRO A CA 1
ATOM 1000 C C . PRO A 1 129 ? 11.100 18.883 6.905 1.00 75.28 406 PRO A C 1
ATOM 1001 O O . PRO A 1 129 ? 11.591 19.991 7.127 1.00 75.95 406 PRO A O 1
ATOM 1005 N N . GLU A 1 130 ? 10.343 18.233 7.786 1.00 73.45 407 GLU A N 1
ATOM 1006 C CA . GLU A 1 130 ? 10.007 18.794 9.090 1.00 73.06 407 GLU A CA 1
ATOM 1007 C C . GLU A 1 130 ? 10.995 18.424 10.192 1.00 71.21 407 GLU A C 1
ATOM 1008 O O . GLU A 1 130 ? 11.596 19.302 10.813 1.00 71.14 407 GLU A O 1
ATOM 1014 N N . ARG A 1 131 ? 11.158 17.129 10.441 1.00 67.25 408 ARG A N 1
ATOM 1015 C CA . ARG A 1 131 ? 12.075 16.676 11.478 1.00 63.66 408 ARG A CA 1
ATOM 1016 C C . ARG A 1 131 ? 12.987 15.537 11.034 1.00 59.24 408 ARG A C 1
ATOM 1017 O O . ARG A 1 131 ? 12.544 14.560 10.432 1.00 59.64 408 ARG A O 1
ATOM 1025 N N . ARG A 1 132 ? 14.268 15.693 11.348 1.00 44.46 409 ARG A N 1
ATOM 1026 C CA . ARG A 1 132 ? 15.318 14.733 11.025 1.00 38.30 409 ARG A CA 1
ATOM 1027 C C . ARG A 1 132 ? 14.855 13.291 11.267 1.00 31.44 409 ARG A C 1
ATOM 1028 O O . ARG A 1 132 ? 14.623 12.893 12.408 1.00 30.02 409 ARG A O 1
ATOM 1036 N N . PRO A 1 133 ? 14.710 12.493 10.194 1.00 30.35 410 PRO A N 1
ATOM 1037 C CA . PRO A 1 133 ? 14.274 11.096 10.330 1.00 24.32 410 PRO A CA 1
ATOM 1038 C C . PRO A 1 133 ? 15.273 10.271 11.142 1.00 20.86 410 PRO A C 1
ATOM 1039 O O . PRO A 1 133 ? 16.481 10.459 11.017 1.00 18.44 410 PRO A O 1
ATOM 1043 N N . THR A 1 134 ? 14.768 9.365 11.973 1.00 19.01 411 THR A N 1
ATOM 1044 C CA . THR A 1 134 ? 15.640 8.514 12.776 1.00 18.11 411 THR A CA 1
ATOM 1045 C C . THR A 1 134 ? 15.576 7.075 12.292 1.00 15.93 411 THR A C 1
ATOM 1046 O O . THR A 1 134 ? 16.385 6.242 12.703 1.00 15.74 411 THR A O 1
ATOM 1050 N N . ARG A 1 135 ? 14.601 6.781 11.437 1.00 16.23 412 ARG A N 1
ATOM 1051 C CA . ARG A 1 135 ? 14.432 5.435 10.894 1.00 16.16 412 ARG A CA 1
ATOM 1052 C C . ARG A 1 135 ? 13.980 5.538 9.446 1.00 16.78 412 ARG A C 1
ATOM 1053 O O . ARG A 1 135 ? 13.089 6.319 9.124 1.00 17.20 412 ARG A O 1
ATOM 1061 N N . ILE A 1 136 ? 14.607 4.750 8.577 1.00 13.42 413 ILE A N 1
ATOM 1062 C CA . ILE A 1 136 ? 14.287 4.743 7.160 1.00 13.86 413 ILE A CA 1
ATOM 1063 C C . ILE A 1 136 ? 13.655 3.421 6.748 1.00 14.93 413 ILE A C 1
ATOM 1064 O O . ILE A 1 136 ? 14.143 2.348 7.109 1.00 15.10 413 ILE A O 1
ATOM 1069 N N . GLY A 1 137 ? 12.565 3.504 5.996 1.00 16.20 414 GLY A N 1
ATOM 1070 C CA . GLY A 1 137 ? 11.909 2.303 5.520 1.00 18.13 414 GLY A CA 1
ATOM 1071 C C . GLY A 1 137 ? 12.197 2.170 4.037 1.00 18.12 414 GLY A C 1
ATOM 1072 O O . GLY A 1 137 ? 12.172 3.161 3.311 1.00 17.84 414 GLY A O 1
ATOM 1073 N N . LEU A 1 138 ? 12.497 0.953 3.591 1.00 16.41 415 LEU A N 1
ATOM 1074 C CA . LEU A 1 138 ? 12.793 0.696 2.193 1.00 16.43 415 LEU A CA 1
ATOM 1075 C C . LEU A 1 138 ? 11.833 -0.341 1.633 1.00 18.21 415 LEU A C 1
ATOM 1076 O O . LEU A 1 138 ? 11.712 -1.435 2.175 1.00 18.36 415 LEU A O 1
ATOM 1081 N N . TYR A 1 139 ? 11.154 0.021 0.549 1.00 18.64 416 TYR A N 1
ATOM 1082 C CA . TYR A 1 139 ? 10.205 -0.873 -0.107 1.00 20.33 416 TYR A CA 1
ATOM 1083 C C . TYR A 1 139 ? 10.733 -1.246 -1.486 1.00 18.83 416 TYR A C 1
ATOM 1084 O O . TYR A 1 139 ? 11.033 -0.378 -2.304 1.00 18.59 416 TYR A O 1
ATOM 1093 N N . LEU A 1 140 ? 10.843 -2.546 -1.738 1.00 21.87 417 LEU A N 1
ATOM 1094 C CA . LEU A 1 140 ? 11.339 -3.043 -3.014 1.00 22.09 417 LEU A CA 1
ATOM 1095 C C . LEU A 1 140 ? 10.292 -3.931 -3.673 1.00 24.11 417 LEU A C 1
ATOM 1096 O O . LEU A 1 140 ? 9.824 -4.892 -3.069 1.00 25.22 417 LEU A O 1
ATOM 1101 N N . SER A 1 141 ? 9.929 -3.601 -4.908 1.00 23.00 418 SER A N 1
ATOM 1102 C CA . SER A 1 141 ? 8.949 -4.384 -5.656 1.00 24.72 418 SER A CA 1
ATOM 1103 C C . SER A 1 141 ? 9.477 -4.654 -7.059 1.00 23.34 418 SER A C 1
ATOM 1104 O O . SER A 1 141 ? 9.621 -3.738 -7.868 1.00 23.85 418 SER A O 1
ATOM 1107 N N . PHE A 1 142 ? 9.776 -5.917 -7.341 1.00 24.55 419 PHE A N 1
ATOM 1108 C CA . PHE A 1 142 ? 10.286 -6.298 -8.647 1.00 25.23 419 PHE A CA 1
ATOM 1109 C C . PHE A 1 142 ? 9.178 -6.248 -9.696 1.00 27.32 419 PHE A C 1
ATOM 1110 O O . PHE A 1 142 ? 9.397 -5.801 -10.820 1.00 28.19 419 PHE A O 1
ATOM 1118 N N . GLY A 1 143 ? 7.983 -6.687 -9.319 1.00 36.47 420 GLY A N 1
ATOM 1119 C CA . GLY A 1 143 ? 6.871 -6.671 -10.251 1.00 37.36 420 GLY A CA 1
ATOM 1120 C C . GLY A 1 143 ? 6.547 -5.274 -10.746 1.00 38.27 420 GLY A C 1
ATOM 1121 O O . GLY A 1 143 ? 6.183 -5.087 -11.906 1.00 38.71 420 GLY A O 1
ATOM 1122 N N . ASP A 1 144 ? 6.686 -4.288 -9.866 1.00 32.42 421 ASP A N 1
ATOM 1123 C CA . ASP A 1 144 ? 6.400 -2.903 -10.216 1.00 32.32 421 ASP A CA 1
ATOM 1124 C C . ASP A 1 144 ? 7.657 -2.131 -10.600 1.00 32.50 421 ASP A C 1
ATOM 1125 O O . ASP A 1 144 ? 7.577 -0.992 -11.063 1.00 32.44 421 ASP A O 1
ATOM 1130 N N . GLY A 1 145 ? 8.816 -2.756 -10.409 1.00 34.15 422 GLY A N 1
ATOM 1131 C CA . GLY A 1 145 ? 10.070 -2.109 -10.747 1.00 33.73 422 GLY A CA 1
ATOM 1132 C C . GLY A 1 145 ? 10.273 -0.815 -9.987 1.00 33.28 422 GLY A C 1
ATOM 1133 O O . GLY A 1 145 ? 10.459 0.247 -10.581 1.00 34.20 422 GLY A O 1
ATOM 1134 N N . VAL A 1 146 ? 10.239 -0.896 -8.663 1.00 27.47 423 VAL A N 1
ATOM 1135 C CA . VAL A 1 146 ? 10.416 0.298 -7.856 1.00 24.55 423 VAL A CA 1
ATOM 1136 C C . VAL A 1 146 ? 11.148 0.027 -6.551 1.00 21.97 423 VAL A C 1
ATOM 1137 O O . VAL A 1 146 ? 11.081 -1.069 -5.998 1.00 21.58 423 VAL A O 1
ATOM 1141 N N . LEU A 1 147 ? 11.879 1.038 -6.097 1.00 20.55 424 LEU A N 1
ATOM 1142 C CA . LEU A 1 147 ? 12.592 1.004 -4.827 1.00 18.56 424 LEU A CA 1
ATOM 1143 C C . LEU A 1 147 ? 12.216 2.345 -4.221 1.00 18.47 424 LEU A C 1
ATOM 1144 O O . LEU A 1 147 ? 12.614 3.390 -4.733 1.00 18.20 424 LEU A O 1
ATOM 1149 N N . SER A 1 148 ? 11.422 2.315 -3.156 1.00 18.30 425 SER A N 1
ATOM 1150 C CA . SER A 1 148 ? 10.985 3.544 -2.506 1.00 19.03 425 SER A CA 1
ATOM 1151 C C . SER A 1 148 ? 11.491 3.655 -1.071 1.00 18.77 425 SER A C 1
ATOM 1152 O O . SER A 1 148 ? 11.678 2.652 -0.375 1.00 17.78 425 SER A O 1
ATOM 1155 N N . PHE A 1 149 ? 11.702 4.895 -0.644 1.00 18.13 426 PHE A N 1
ATOM 1156 C CA . PHE A 1 149 ? 12.212 5.200 0.683 1.00 17.63 426 PHE A CA 1
ATOM 1157 C C . PHE A 1 149 ? 11.192 6.005 1.467 1.00 19.02 426 PHE A C 1
ATOM 1158 O O . PHE A 1 149 ? 10.571 6.916 0.922 1.00 19.09 426 PHE A O 1
ATOM 1166 N N . TYR A 1 150 ? 11.062 5.690 2.751 1.00 18.49 427 TYR A N 1
ATOM 1167 C CA . TYR A 1 150 ? 10.119 6.370 3.630 1.00 19.74 427 TYR A CA 1
ATOM 1168 C C . TYR A 1 150 ? 10.741 6.767 4.963 1.00 21.67 427 TYR A C 1
ATOM 1169 O O . TYR A 1 150 ? 11.707 6.152 5.428 1.00 18.91 427 TYR A O 1
ATOM 1178 N N . ASP A 1 151 ? 10.176 7.803 5.574 1.00 21.65 428 ASP A N 1
ATOM 1179 C CA . ASP A 1 151 ? 10.602 8.231 6.895 1.00 23.57 428 ASP A CA 1
ATOM 1180 C C . ASP A 1 151 ? 9.732 7.334 7.775 1.00 23.85 428 ASP A C 1
ATOM 1181 O O . ASP A 1 151 ? 8.507 7.474 7.787 1.00 24.14 428 ASP A O 1
ATOM 1186 N N . ALA A 1 152 ? 10.352 6.406 8.495 1.00 21.10 429 ALA A N 1
ATOM 1187 C CA . ALA A 1 152 ? 9.607 5.475 9.332 1.00 20.96 429 ALA A CA 1
ATOM 1188 C C . ALA A 1 152 ? 9.798 5.737 10.824 1.00 20.90 429 ALA A C 1
ATOM 1189 O O . ALA A 1 152 ? 9.610 4.842 11.642 1.00 21.85 429 ALA A O 1
ATOM 1191 N N . SER A 1 153 ? 10.170 6.964 11.167 1.00 23.03 430 SER A N 1
ATOM 1192 C CA . SER A 1 153 ? 10.404 7.338 12.557 1.00 24.27 430 SER A CA 1
ATOM 1193 C C . SER A 1 153 ? 9.164 7.139 13.431 1.00 27.17 430 SER A C 1
ATOM 1194 O O . SER A 1 153 ? 9.268 6.694 14.575 1.00 25.83 430 SER A O 1
ATOM 1197 N N . ASP A 1 154 ? 7.996 7.477 12.896 1.00 25.09 431 ASP A N 1
ATOM 1198 C CA . ASP A 1 154 ? 6.752 7.304 13.642 1.00 29.69 431 ASP A CA 1
ATOM 1199 C C . ASP A 1 154 ? 6.294 5.857 13.495 1.00 31.69 431 ASP A C 1
ATOM 1200 O O . ASP A 1 154 ? 6.039 5.383 12.388 1.00 32.03 431 ASP A O 1
ATOM 1205 N N . ALA A 1 155 ? 6.190 5.165 14.625 1.00 44.64 432 ALA A N 1
ATOM 1206 C CA . ALA A 1 155 ? 5.791 3.761 14.659 1.00 46.79 432 ALA A CA 1
ATOM 1207 C C . ALA A 1 155 ? 4.563 3.407 13.823 1.00 48.24 432 ALA A C 1
ATOM 1208 O O . ALA A 1 155 ? 4.528 2.354 13.187 1.00 48.96 432 ALA A O 1
ATOM 1210 N N . ASP A 1 156 ? 3.558 4.276 13.824 1.00 49.28 433 ASP A N 1
ATOM 1211 C CA . ASP A 1 156 ? 2.340 4.008 13.068 1.00 50.03 433 ASP A CA 1
ATOM 1212 C C . ASP A 1 156 ? 2.122 4.978 11.913 1.00 48.39 433 ASP A C 1
ATOM 1213 O O . ASP A 1 156 ? 1.054 5.578 11.788 1.00 49.37 433 ASP A O 1
ATOM 1218 N N . ALA A 1 157 ? 3.134 5.125 11.065 1.00 37.30 434 ALA A N 1
ATOM 1219 C CA . ALA A 1 157 ? 3.037 6.023 9.921 1.00 34.92 434 ALA A CA 1
ATOM 1220 C C . ALA A 1 157 ? 4.291 5.960 9.059 1.00 33.16 434 ALA A C 1
ATOM 1221 O O . ALA A 1 157 ? 5.375 5.637 9.543 1.00 32.01 434 ALA A O 1
ATOM 1223 N N . LEU A 1 158 ? 4.129 6.269 7.777 1.00 33.06 435 LEU A N 1
ATOM 1224 C CA . LEU A 1 158 ? 5.239 6.271 6.829 1.00 30.73 435 LEU A CA 1
ATOM 1225 C C . LEU A 1 158 ? 5.112 7.461 5.892 1.00 29.92 435 LEU A C 1
ATOM 1226 O O . LEU A 1 158 ? 4.081 7.640 5.244 1.00 32.06 435 LEU A O 1
ATOM 1231 N N . VAL A 1 159 ? 6.158 8.276 5.829 1.00 27.42 436 VAL A N 1
ATOM 1232 C CA . VAL A 1 159 ? 6.163 9.444 4.961 1.00 26.63 436 VAL A CA 1
ATOM 1233 C C . VAL A 1 159 ? 7.130 9.225 3.800 1.00 25.75 436 VAL A C 1
ATOM 1234 O O . VAL A 1 159 ? 8.323 8.997 4.003 1.00 24.61 436 VAL A O 1
ATOM 1238 N N . PRO A 1 160 ? 6.624 9.289 2.562 1.00 23.46 437 PRO A N 1
ATOM 1239 C CA . PRO A 1 160 ? 7.474 9.091 1.386 1.00 23.51 437 PRO A CA 1
ATOM 1240 C C . PRO A 1 160 ? 8.581 10.130 1.248 1.00 22.82 437 PRO A C 1
ATOM 1241 O O . PRO A 1 160 ? 8.371 11.318 1.488 1.00 22.82 437 PRO A O 1
ATOM 1245 N N . LEU A 1 161 ? 9.768 9.670 0.866 1.00 21.14 438 LEU A N 1
ATOM 1246 C CA . LEU A 1 161 ? 10.908 10.558 0.686 1.00 21.29 438 LEU A CA 1
ATOM 1247 C C . LEU A 1 161 ? 11.359 10.575 -0.767 1.00 21.59 438 LEU A C 1
ATOM 1248 O O . LEU A 1 161 ? 11.621 11.632 -1.336 1.00 22.43 438 LEU A O 1
ATOM 1253 N N . PHE A 1 162 ? 11.444 9.394 -1.368 1.00 21.22 439 PHE A N 1
ATOM 1254 C CA . PHE A 1 162 ? 11.898 9.290 -2.747 1.00 21.30 439 PHE A CA 1
ATOM 1255 C C . PHE A 1 162 ? 11.656 7.894 -3.297 1.00 20.90 439 PHE A C 1
ATOM 1256 O O . PHE A 1 162 ? 11.523 6.935 -2.540 1.00 22.42 439 PHE A O 1
ATOM 1264 N N . ALA A 1 163 ? 11.605 7.782 -4.620 1.00 22.35 440 ALA A N 1
ATOM 1265 C CA . ALA A 1 163 ? 11.417 6.483 -5.246 1.00 23.40 440 ALA A CA 1
ATOM 1266 C C . ALA A 1 163 ? 12.072 6.384 -6.619 1.00 25.30 440 ALA A C 1
ATOM 1267 O O . ALA A 1 163 ? 11.986 7.306 -7.432 1.00 24.17 440 ALA A O 1
ATOM 1269 N N . PHE A 1 164 ? 12.754 5.267 -6.853 1.00 22.05 441 PHE A N 1
ATOM 1270 C CA . PHE A 1 164 ? 13.379 4.988 -8.144 1.00 25.82 441 PHE A CA 1
ATOM 1271 C C . PHE A 1 164 ? 12.292 4.206 -8.880 1.00 30.50 441 PHE A C 1
ATOM 1272 O O . PHE A 1 164 ? 11.690 3.302 -8.300 1.00 29.47 441 PHE A O 1
ATOM 1280 N N . HIS A 1 165 ? 12.035 4.540 -10.142 1.00 37.46 442 HIS A N 1
ATOM 1281 C CA . HIS A 1 165 ? 10.986 3.849 -10.886 1.00 45.25 442 HIS A CA 1
ATOM 1282 C C . HIS A 1 165 ? 11.436 3.041 -12.095 1.00 49.61 442 HIS A C 1
A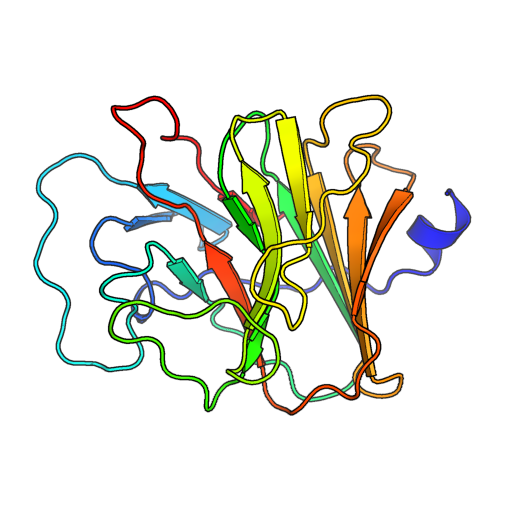TOM 1283 O O . HIS A 1 165 ? 10.659 2.249 -12.630 1.00 50.54 442 HIS A O 1
ATOM 1290 N N . GLU A 1 166 ? 12.674 3.233 -12.534 1.00 59.22 443 GLU A N 1
ATOM 1291 C CA . GLU A 1 166 ? 13.177 2.481 -13.678 1.00 63.58 443 GLU A CA 1
ATOM 1292 C C . GLU A 1 166 ? 13.124 1.001 -13.315 1.00 65.09 443 GLU A C 1
ATOM 1293 O O . GLU A 1 166 ? 13.176 0.651 -12.136 1.00 65.54 443 GLU A O 1
ATOM 1299 N N . ARG A 1 167 ? 13.018 0.131 -14.313 1.00 63.21 444 ARG A N 1
ATOM 1300 C CA . ARG A 1 167 ? 12.968 -1.295 -14.025 1.00 64.47 444 ARG A CA 1
ATOM 1301 C C . ARG A 1 167 ? 14.250 -1.714 -13.323 1.00 63.23 444 ARG A C 1
ATOM 1302 O O . ARG A 1 167 ? 15.350 -1.359 -13.748 1.00 63.43 444 ARG A O 1
ATOM 1310 N N . LEU A 1 168 ? 14.100 -2.474 -12.244 1.00 60.83 445 LEU A N 1
ATOM 1311 C CA . LEU A 1 168 ? 15.239 -2.929 -11.461 1.00 58.56 445 LEU A CA 1
ATOM 1312 C C . LEU A 1 168 ? 15.720 -4.315 -11.869 1.00 56.71 445 LEU A C 1
ATOM 1313 O O . LEU A 1 168 ? 14.920 -5.235 -12.046 1.00 56.27 445 LEU A O 1
ATOM 1318 N N . PRO A 1 169 ? 17.042 -4.481 -12.026 1.00 50.57 446 PRO A N 1
ATOM 1319 C CA . PRO A 1 169 ? 17.622 -5.767 -12.411 1.00 49.04 446 PRO A CA 1
ATOM 1320 C C . PRO A 1 169 ? 17.683 -6.686 -11.199 1.00 46.91 446 PRO A C 1
ATOM 1321 O O . PRO A 1 169 ? 17.613 -6.225 -10.061 1.00 46.02 446 PRO A O 1
ATOM 1325 N N . ARG A 1 170 ? 17.810 -7.984 -11.440 1.00 46.82 447 ARG A N 1
ATOM 1326 C CA . ARG A 1 170 ? 17.877 -8.927 -10.339 1.00 44.13 447 ARG A CA 1
ATOM 1327 C C . ARG A 1 170 ? 19.005 -9.930 -10.532 1.00 39.41 447 ARG A C 1
ATOM 1328 O O . ARG A 1 170 ? 19.388 -10.247 -11.656 1.00 39.82 447 ARG A O 1
ATOM 1336 N N . PRO A 1 171 ? 19.555 -10.440 -9.424 1.00 35.19 448 PRO A N 1
ATOM 1337 C CA . PRO A 1 171 ? 19.109 -10.065 -8.080 1.00 29.18 448 PRO A CA 1
ATOM 1338 C C . PRO A 1 171 ? 19.855 -8.850 -7.540 1.00 23.66 448 PRO A C 1
ATOM 1339 O O . PRO A 1 171 ? 20.740 -8.301 -8.200 1.00 21.84 448 PRO A O 1
ATOM 1343 N N . VAL A 1 172 ? 19.477 -8.432 -6.338 1.00 21.09 449 VAL A N 1
ATOM 1344 C CA . VAL A 1 172 ? 20.132 -7.310 -5.675 1.00 19.05 449 VAL A CA 1
ATOM 1345 C C . VAL A 1 172 ? 20.309 -7.670 -4.208 1.00 18.23 449 VAL A C 1
ATOM 1346 O O . VAL A 1 172 ? 19.699 -8.618 -3.712 1.00 18.70 449 VAL A O 1
ATOM 1350 N N . TYR A 1 173 ? 21.152 -6.910 -3.521 1.00 15.44 450 TYR A N 1
ATOM 1351 C CA . TYR A 1 173 ? 21.385 -7.111 -2.101 1.00 15.53 450 TYR A CA 1
ATOM 1352 C C . TYR A 1 173 ? 21.143 -5.812 -1.366 1.00 14.96 450 TYR A C 1
ATOM 1353 O O . TYR A 1 173 ? 21.553 -4.754 -1.841 1.00 15.99 450 TYR A O 1
ATOM 1362 N N . PRO A 1 174 ? 20.451 -5.867 -0.215 1.00 15.21 451 PRO A N 1
ATOM 1363 C CA . PRO A 1 174 ? 20.220 -4.638 0.550 1.00 14.87 451 PRO A CA 1
ATOM 1364 C C . PRO A 1 174 ? 21.637 -4.142 0.846 1.00 14.74 451 PRO A C 1
ATOM 1365 O O . PRO A 1 174 ? 22.508 -4.933 1.232 1.00 14.59 451 PRO A O 1
ATOM 1369 N N . PHE A 1 175 ? 21.859 -2.846 0.657 1.00 14.39 452 PHE A N 1
ATOM 1370 C CA . PHE A 1 175 ? 23.173 -2.217 0.811 1.00 12.88 452 PHE A CA 1
ATOM 1371 C C . PHE A 1 175 ? 23.143 -1.171 1.913 1.00 12.37 452 PHE A C 1
ATOM 1372 O O . PHE A 1 175 ? 22.167 -0.438 2.042 1.00 14.24 452 PHE A O 1
ATOM 1380 N N . PHE A 1 176 ? 24.227 -1.094 2.683 1.00 13.24 453 PHE A N 1
ATOM 1381 C CA . PHE A 1 176 ? 24.322 -0.143 3.785 1.00 12.90 453 PHE A CA 1
ATOM 1382 C C . PHE A 1 176 ? 25.696 0.500 3.825 1.00 15.16 453 PHE A C 1
ATOM 1383 O O . PHE A 1 176 ? 26.702 -0.193 3.959 1.00 15.17 453 PHE A O 1
ATOM 1391 N N . ASP A 1 177 ? 25.748 1.825 3.709 1.00 15.99 454 ASP A N 1
ATOM 1392 C CA . ASP A 1 177 ? 27.035 2.498 3.769 1.00 17.68 454 ASP A CA 1
ATOM 1393 C C . ASP A 1 177 ? 27.078 3.291 5.058 1.00 17.11 454 ASP A C 1
ATOM 1394 O O . ASP A 1 177 ? 26.252 4.184 5.288 1.00 15.07 454 ASP A O 1
ATOM 1399 N N . VAL A 1 178 ? 28.040 2.934 5.901 1.00 17.29 455 VAL A N 1
ATOM 1400 C CA . VAL A 1 178 ? 28.230 3.557 7.195 1.00 18.12 455 VAL A CA 1
ATOM 1401 C C . VAL A 1 178 ? 29.101 4.801 7.053 1.00 19.42 455 VAL A C 1
ATOM 1402 O O . VAL A 1 178 ? 29.070 5.690 7.905 1.00 20.05 455 VAL A O 1
ATOM 1406 N N . CYS A 1 179 ? 29.874 4.844 5.970 1.00 20.34 456 CYS A N 1
ATOM 1407 C CA . CYS A 1 179 ? 30.760 5.967 5.662 1.00 23.12 456 CYS A CA 1
ATOM 1408 C C . CYS A 1 179 ? 31.923 6.083 6.641 1.00 24.56 456 CYS A C 1
ATOM 1409 O O . CYS A 1 179 ? 31.944 5.426 7.681 1.00 25.86 456 CYS A O 1
ATOM 1412 N N . TRP A 1 180 ? 32.898 6.921 6.298 1.00 28.13 457 TRP A N 1
ATOM 1413 C CA . TRP A 1 180 ? 34.054 7.123 7.165 1.00 29.26 457 TRP A CA 1
ATOM 1414 C C . TRP A 1 180 ? 33.565 7.806 8.441 1.00 30.59 457 TRP A C 1
ATOM 1415 O O . TRP A 1 180 ? 32.586 8.553 8.408 1.00 29.88 457 TRP A O 1
ATOM 1426 N N . HIS A 1 181 ? 34.244 7.559 9.559 1.00 28.55 458 HIS A N 1
ATOM 1427 C CA . HIS A 1 181 ? 33.825 8.136 10.835 1.00 30.20 458 HIS A CA 1
ATOM 1428 C C . HIS A 1 181 ? 33.985 9.650 10.968 1.00 30.81 458 HIS A C 1
ATOM 1429 O O . HIS A 1 181 ? 33.602 10.226 11.986 1.00 29.90 458 HIS A O 1
ATOM 1436 N N . ASP A 1 182 ? 34.542 10.289 9.944 1.00 29.18 459 ASP A N 1
ATOM 1437 C CA . ASP A 1 182 ? 34.727 11.738 9.940 1.00 30.08 459 ASP A CA 1
ATOM 1438 C C . ASP A 1 182 ? 35.310 12.299 11.236 1.00 30.96 459 ASP A C 1
ATOM 1439 O O . ASP A 1 182 ? 34.705 13.158 11.886 1.00 29.90 459 ASP A O 1
ATOM 1444 N N . LYS A 1 183 ? 36.495 11.821 11.599 1.00 37.87 460 LYS A N 1
ATOM 1445 C CA . LYS A 1 183 ? 37.171 12.278 12.807 1.00 38.32 460 LYS A CA 1
ATOM 1446 C C . LYS A 1 183 ? 36.305 12.088 14.052 1.00 38.04 460 LYS A C 1
ATOM 1447 O O . LYS A 1 183 ? 36.232 12.970 14.908 1.00 37.83 460 LYS A O 1
ATOM 1453 N N . GLY A 1 184 ? 35.650 10.934 14.143 1.00 38.82 461 GLY A N 1
ATOM 1454 C CA . GLY A 1 184 ? 34.808 10.638 15.290 1.00 37.77 461 GLY A CA 1
ATOM 1455 C C . GLY A 1 184 ? 33.436 11.289 15.282 1.00 37.17 461 GLY A C 1
ATOM 1456 O O . GLY A 1 184 ? 32.631 11.056 16.185 1.00 38.41 461 GLY A O 1
ATOM 1457 N N . LYS A 1 185 ? 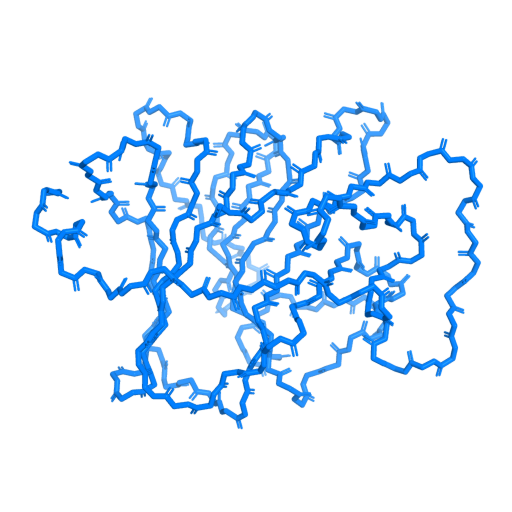33.161 12.102 14.268 1.00 31.48 462 LYS A N 1
ATOM 1458 C CA . LYS A 1 185 ? 31.873 12.785 14.162 1.00 29.79 462 LYS A CA 1
ATOM 1459 C C . LYS A 1 185 ? 30.769 11.897 13.597 1.00 27.46 462 LYS A C 1
ATOM 1460 O O . LYS A 1 185 ? 29.584 12.166 13.791 1.00 26.13 462 LYS A O 1
ATOM 1466 N N . ASN A 1 186 ? 31.158 10.834 12.905 1.00 24.73 463 ASN A N 1
ATOM 1467 C CA . ASN A 1 186 ? 30.189 9.938 12.287 1.00 21.76 463 ASN A CA 1
ATOM 1468 C C . ASN A 1 186 ? 30.464 8.489 12.678 1.00 20.82 463 ASN A C 1
ATOM 1469 O O . ASN A 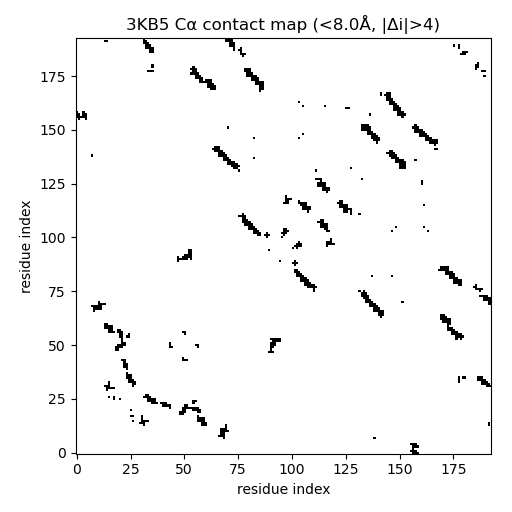1 186 ? 30.547 7.606 11.827 1.00 22.22 463 ASN A O 1
ATOM 1474 N N . ALA A 1 187 ? 30.590 8.252 13.980 1.00 22.87 464 ALA A N 1
ATOM 1475 C CA . ALA A 1 187 ? 30.874 6.917 14.486 1.00 21.99 464 ALA A CA 1
ATOM 1476 C C . ALA A 1 187 ? 29.622 6.098 14.785 1.00 22.91 464 ALA A C 1
ATOM 1477 O O . ALA A 1 187 ? 29.724 4.923 15.142 1.00 23.38 464 ALA A O 1
ATOM 1479 N N . GLN A 1 188 ? 28.446 6.706 14.639 1.00 20.21 465 GLN A N 1
ATOM 1480 C CA . GLN A 1 188 ? 27.195 5.997 14.923 1.00 19.55 465 GLN A CA 1
ATOM 1481 C C . GLN A 1 188 ? 27.003 4.765 14.051 1.00 18.38 465 GLN A C 1
ATOM 1482 O O . GLN A 1 188 ? 27.468 4.713 12.916 1.00 18.94 465 GLN A O 1
ATOM 1488 N N . PRO A 1 189 ? 26.302 3.754 14.579 1.00 17.61 466 PRO A N 1
ATOM 1489 C CA . PRO A 1 189 ? 26.050 2.517 13.836 1.00 18.22 466 PRO A CA 1
ATOM 1490 C C . PRO A 1 189 ? 24.788 2.593 12.987 1.00 16.83 466 PRO A C 1
ATOM 1491 O O . PRO A 1 189 ? 24.012 3.537 13.086 1.00 16.64 466 PRO A O 1
ATOM 1495 N N . LEU A 1 190 ? 24.615 1.594 12.131 1.00 16.24 467 LEU A N 1
ATOM 1496 C CA . LEU A 1 190 ? 23.407 1.469 11.337 1.00 14.60 467 LEU A CA 1
ATOM 1497 C C . LEU A 1 190 ? 22.833 0.216 11.977 1.00 15.49 467 LEU A C 1
ATOM 1498 O O . LEU A 1 190 ? 23.576 -0.721 12.295 1.00 15.19 467 LEU A O 1
ATOM 1503 N N . LEU A 1 191 ? 21.525 0.204 12.190 1.00 15.74 468 LEU A N 1
ATOM 1504 C CA . LEU A 1 191 ? 20.883 -0.917 12.857 1.00 16.87 468 LEU A CA 1
ATOM 1505 C C . LEU A 1 191 ? 19.668 -1.431 12.098 1.00 16.25 468 LEU A C 1
ATOM 1506 O O . LEU A 1 191 ? 18.834 -0.647 11.661 1.00 16.35 468 LEU A O 1
ATOM 1511 N N . LEU A 1 192 ? 19.572 -2.749 11.935 1.00 14.45 469 LEU A N 1
ATOM 1512 C CA . LEU A 1 192 ? 18.424 -3.329 11.253 1.00 16.06 469 LEU A CA 1
ATOM 1513 C C . LEU A 1 192 ? 17.321 -3.510 12.289 1.00 17.44 469 LEU A C 1
ATOM 1514 O O . LEU A 1 192 ? 17.558 -4.064 13.360 1.00 17.77 469 LEU A O 1
ATOM 1519 N N . VAL A 1 193 ? 16.125 -3.022 11.970 1.00 19.09 470 VAL A N 1
ATOM 1520 C CA . VAL A 1 193 ? 14.988 -3.117 12.882 1.00 23.77 470 VAL A CA 1
ATOM 1521 C C . VAL A 1 193 ? 14.343 -4.499 12.852 1.00 24.56 470 VAL A C 1
ATOM 1522 O O . VAL A 1 193 ? 14.253 -5.125 13.929 1.00 28.49 470 VAL A O 1
#

B-factor: mean 30.82, std 15.78, range [11.46, 87.87]

GO terms:
  GO:0030659 cytoplasmic vesicle membrane (C, TAS)
  GO:0042802 identical protein binding (F, IPI)
  GO:0005515 protein binding (F, IPI)

Nearest PDB structures (foldseek):
  3kb5-assembly1_A  TM=1.005E+00  e=6.664E-42  Homo sapiens
  7xt2-assembly1_B  TM=9.886E-01  e=8.112E-37  Homo sapiens
  7y4s-assembly1_B  TM=9.868E-01  e=1.574E-36  Homo sapiens
  7xv2-assembly1_A  TM=9.912E-01  e=2.147E-34  Mus musculus
  7xz0-assembly1_B  TM=9.865E-01  e=1.722E-34  Mus musculus

Sequence (193 aa):
RKMFRALMPALEELTFDPSSAHPSLVVSSSGRRVECSEQKAPPAGEDPRQFDKAVAVVAHQQLSEGEHYWEVDVGDKPRWALGVIAAEAPRRGRLHAVPSQGLWLLGLREGKILEAHVEAKEPRALRSPERRPTRIGLYLSFGDGVLSFYDASDADALVPLFAFHERLPRPVYPFFDVCWHDKGKNAQPLLLV

InterPro domains:
  IPR000315 B-box-type zinc finger [PF00643] (83-121)
  IPR000315 B-box-type zinc finger [PS50119] (81-122)
  IPR000315 B-box-type zinc finger [SM00336] (81-122)
  IPR001841 Zinc finger, RING-type [PS50089] (14-57)
  IPR001841 Zinc finger, RING-type [SM00184] (14-56)
  IPR001870 B30.2/SPRY domain [PS50188] (271-475)
  IPR003877 SPRY domain [PF00622] (344-462)
  IPR003877 SPRY domain [SM00449] (342-473)
  IPR003879 Butyrophylin-like, SPRY domain [PR01407] (287-304)
  IPR003879 Butyrophylin-like, SPRY domain [PR01407] (327-351)
  IPR003879 Butyrophylin-like, SPRY domain [PR01407] (357-370)
  IPR003879 Butyrophylin-like, SPRY domain [PR01407] (404-428)
  IPR006574 SPRY-associated [PF13765] (291-339)
  IPR006574 SPRY-associated [SM00589] (288-341)
  IPR013083 Zinc finger, RING/FYVE/PHD-type [G3DSA:3.30.40.10] (6-76)
  IPR013320 Concanavalin A-like lectin/glucanase domain superfamily [SSF49899] (281-470)
  IPR017907 Zinc finger, RING-type, conserved site [PS00518] (29-38)
  IPR043136 B30.2/SPRY domain superfamily [G3DSA:2.60.120.920] (278-470)
  IPR050143 Tripartite motif-containing [PTHR24103] (10-467)

Organism: Homo sapiens (NCBI:txid9606)

Solvent-accessible surface area: 9963 Å² total; per-residue (Å²): 146,168,130,77,54,82,116,32,48,96,79,43,148,9,36,0,12,78,60,0,8,24,26,14,19,64,32,44,68,95,12,125,82,0,34,15,32,100,131,169,80,66,127,30,35,164,57,90,125,25,0,33,134,19,17,0,0,1,0,96,50,82,6,28,104,31,94,30,5,2,8,0,38,3,30,98,0,28,76,6,16,0,0,0,0,11,34,165,14,81,24,80,26,212,38,110,36,25,10,84,82,6,8,4,3,0,2,12,98,122,6,138,68,5,9,0,30,25,102,60,194,136,58,130,72,34,193,41,79,114,159,86,14,66,66,0,0,0,36,0,0,30,75,108,6,17,0,9,0,19,16,0,46,59,86,99,11,0,29,74,24,28,31,12,139,91,218,10,65,157,33,0,45,0,7,1,21,0,16,126,34,33,170,51,156,0,47,49,24,0,54,14,66